Protein AF-A0A5K0VV45-F1 (afdb_monomer_lite)

Structure (mmCIF, N/CA/C/O backbone):
data_AF-A0A5K0VV45-F1
#
_entry.id   AF-A0A5K0VV45-F1
#
loop_
_atom_site.group_PDB
_atom_site.id
_atom_site.type_symbol
_atom_site.label_atom_id
_atom_site.label_alt_id
_atom_site.label_comp_id
_atom_site.label_asym_id
_atom_site.label_entity_id
_atom_site.label_seq_id
_atom_site.pdbx_PDB_ins_code
_atom_site.Cartn_x
_atom_site.Cartn_y
_atom_site.Cartn_z
_atom_site.occupancy
_atom_site.B_iso_or_equiv
_atom_site.auth_seq_id
_atom_site.auth_comp_id
_atom_site.auth_asym_id
_atom_site.auth_atom_id
_atom_site.pdbx_PDB_model_num
ATOM 1 N N . ARG A 1 1 ? 17.924 53.164 32.952 1.00 34.88 1 ARG A N 1
ATOM 2 C CA . ARG A 1 1 ? 19.087 52.406 32.425 1.00 34.88 1 ARG A CA 1
ATOM 3 C C . ARG A 1 1 ? 19.303 51.219 33.351 1.00 34.88 1 ARG A C 1
ATOM 5 O O . ARG A 1 1 ? 19.636 51.474 34.492 1.00 34.88 1 ARG A O 1
ATOM 12 N N . ALA A 1 2 ? 19.121 49.959 32.990 1.00 31.02 2 ALA A N 1
ATOM 13 C CA . ALA A 1 2 ? 18.372 49.291 31.929 1.00 31.02 2 ALA A CA 1
ATOM 14 C C . ALA A 1 2 ? 18.130 47.870 32.481 1.00 31.02 2 ALA A C 1
ATOM 16 O O . ALA A 1 2 ? 19.046 47.297 33.068 1.00 31.02 2 ALA A O 1
ATOM 17 N N . GLU A 1 3 ? 16.905 47.369 32.350 1.00 30.69 3 GLU A N 1
ATOM 18 C CA . GLU A 1 3 ? 16.513 45.990 32.649 1.00 30.69 3 GLU A CA 1
ATOM 19 C C . GLU A 1 3 ? 17.064 45.050 31.565 1.00 30.69 3 GLU A C 1
ATOM 21 O O . GLU A 1 3 ? 17.145 45.433 30.398 1.00 30.69 3 GLU A O 1
ATOM 26 N N . MET A 1 4 ? 17.409 43.814 31.931 1.00 34.53 4 MET A N 1
ATOM 27 C CA . MET A 1 4 ? 17.458 42.700 30.982 1.00 34.53 4 MET A CA 1
ATOM 28 C C . MET A 1 4 ? 16.584 41.574 31.520 1.00 34.53 4 MET A C 1
ATOM 30 O O . MET A 1 4 ? 16.920 40.913 32.502 1.00 34.53 4 MET A O 1
ATOM 34 N N . ALA A 1 5 ? 15.441 41.422 30.856 1.00 34.06 5 ALA A N 1
ATOM 35 C CA . ALA A 1 5 ? 14.525 40.306 30.964 1.00 34.06 5 ALA A CA 1
ATOM 36 C C . ALA A 1 5 ? 15.131 39.054 30.313 1.00 34.06 5 ALA A C 1
ATOM 38 O O . ALA A 1 5 ? 15.775 39.137 29.267 1.00 34.06 5 ALA A O 1
ATOM 39 N N . TYR A 1 6 ? 14.889 37.897 30.924 1.00 31.30 6 TYR A N 1
ATOM 40 C CA . TYR A 1 6 ? 15.043 36.596 30.283 1.00 31.30 6 TYR A CA 1
ATOM 41 C C . TYR A 1 6 ? 13.633 36.114 29.930 1.00 31.30 6 TYR A C 1
ATOM 43 O O . TYR A 1 6 ? 12.875 35.704 30.808 1.00 31.30 6 TYR A O 1
ATOM 51 N N . GLU A 1 7 ? 13.253 36.230 28.660 1.00 30.58 7 GLU A N 1
ATOM 52 C CA . GLU A 1 7 ? 12.028 35.632 28.130 1.00 30.58 7 GLU A CA 1
ATOM 53 C C . GLU A 1 7 ? 12.306 34.164 27.783 1.00 30.58 7 GLU A C 1
ATOM 55 O O . GLU A 1 7 ? 13.145 33.860 26.938 1.00 30.58 7 GLU A O 1
ATOM 60 N N . SER A 1 8 ? 11.597 33.248 28.446 1.00 32.22 8 SER A N 1
ATOM 61 C CA . SER A 1 8 ? 11.426 31.862 28.003 1.00 32.22 8 SER A CA 1
ATOM 62 C 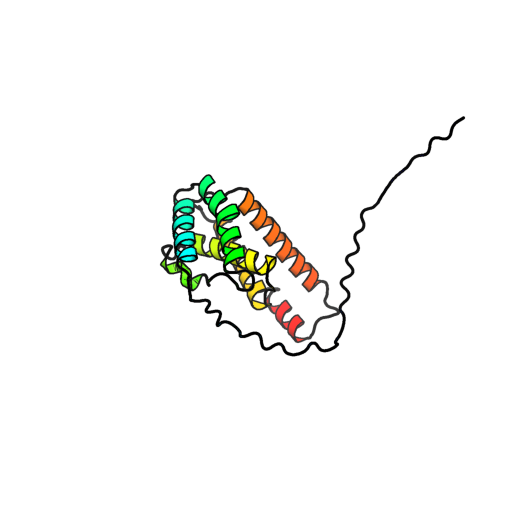C . SER A 1 8 ? 9.984 31.729 27.531 1.00 32.22 8 SER A C 1
ATOM 64 O O . SER A 1 8 ? 9.050 31.773 28.334 1.00 32.22 8 SER A O 1
ATOM 66 N N . SER A 1 9 ? 9.796 31.672 26.217 1.00 33.25 9 SER A N 1
ATOM 67 C CA . SER A 1 9 ? 8.495 31.647 25.562 1.00 33.25 9 SER A CA 1
ATOM 68 C C . SER A 1 9 ? 8.100 30.227 25.149 1.00 33.25 9 SER A C 1
ATOM 70 O O . SER A 1 9 ? 8.816 29.542 24.427 1.00 33.25 9 SER A O 1
ATOM 72 N N . GLY A 1 10 ? 6.893 29.839 25.574 1.00 30.03 10 GLY A N 1
ATOM 73 C CA . GLY A 1 10 ? 5.951 29.076 24.753 1.00 30.03 10 GLY A CA 1
ATOM 74 C C . GLY A 1 10 ? 6.105 27.558 24.730 1.00 30.03 10 GLY A C 1
ATOM 75 O O . GLY A 1 10 ? 6.617 26.995 23.767 1.00 30.03 10 GLY A O 1
ATOM 76 N N . GLY A 1 11 ? 5.543 26.885 25.737 1.00 29.38 11 GLY A N 1
ATOM 77 C CA . GLY A 1 11 ? 5.201 25.468 25.643 1.00 29.38 11 GLY A CA 1
ATOM 78 C C . GLY A 1 11 ? 4.060 25.246 24.646 1.00 29.38 11 GLY A C 1
ATOM 79 O O . GLY A 1 11 ? 2.972 25.793 24.809 1.00 29.38 11 GLY A O 1
ATOM 80 N N . TYR A 1 12 ? 4.298 24.427 23.624 1.00 32.00 12 TYR A N 1
ATOM 81 C CA . TYR A 1 12 ? 3.249 23.892 22.758 1.00 32.00 12 TYR A CA 1
ATOM 82 C C . TYR A 1 12 ? 2.674 22.621 23.392 1.00 32.00 12 TYR A C 1
ATOM 84 O O . TYR A 1 12 ? 3.063 21.511 23.044 1.00 32.00 12 TYR A O 1
ATOM 92 N N . GLY A 1 13 ? 1.756 22.788 24.342 1.00 32.66 13 GLY A N 1
ATOM 93 C CA . GLY A 1 13 ? 0.804 21.744 24.714 1.00 32.66 13 GLY A CA 1
ATOM 94 C C . GLY A 1 13 ? -0.468 21.953 23.902 1.00 32.66 13 GLY A C 1
ATOM 95 O O . GLY A 1 13 ? -1.231 22.869 24.196 1.00 32.66 13 GLY A O 1
ATOM 96 N N . ARG A 1 14 ? -0.681 21.166 22.843 1.00 38.28 14 ARG A N 1
ATOM 97 C CA . ARG A 1 14 ? -2.023 21.010 22.268 1.00 38.28 14 ARG A CA 1
ATOM 98 C C . ARG A 1 14 ? -2.678 19.827 22.966 1.00 38.28 14 ARG A C 1
ATOM 100 O O . ARG A 1 14 ? -2.476 18.689 22.553 1.00 38.28 14 ARG A O 1
ATOM 107 N N . ASP A 1 15 ? -3.435 20.126 24.014 1.00 31.20 15 ASP A N 1
ATOM 108 C CA . ASP A 1 15 ? -4.482 19.239 24.511 1.00 31.20 15 ASP A CA 1
ATOM 109 C C . ASP A 1 15 ? -5.546 19.114 23.414 1.00 31.20 15 ASP A C 1
ATOM 111 O O . ASP A 1 15 ? -6.280 20.060 23.127 1.00 31.20 15 ASP A O 1
ATOM 115 N N . TYR A 1 16 ? -5.590 17.961 22.750 1.00 35.81 16 TYR A N 1
ATOM 116 C CA . TYR A 1 16 ? -6.780 17.519 22.030 1.00 35.81 16 TYR A CA 1
ATOM 117 C C . TYR A 1 16 ? -7.556 16.612 22.986 1.00 35.81 16 TYR A C 1
ATOM 119 O O . TYR A 1 16 ? -7.374 15.396 22.997 1.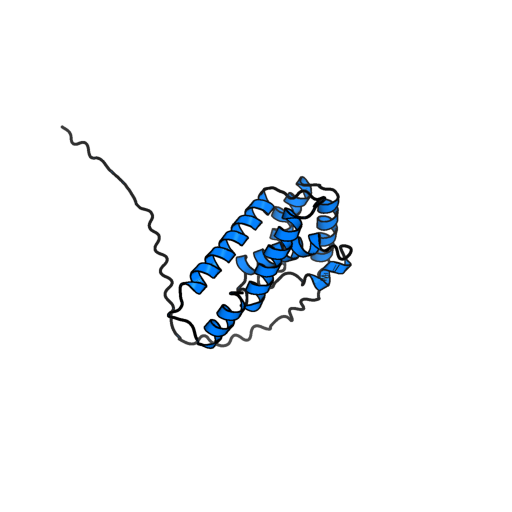00 35.81 16 TYR A O 1
ATOM 127 N N . ASP A 1 17 ? -8.375 17.232 23.834 1.00 34.03 17 ASP A N 1
ATOM 128 C CA . ASP A 1 17 ? -9.425 16.539 24.574 1.00 34.03 17 ASP A CA 1
ATOM 129 C C . ASP A 1 17 ? -10.529 16.135 23.582 1.00 34.03 17 ASP A C 1
ATOM 131 O O . ASP A 1 17 ? -11.322 16.965 23.132 1.00 34.03 17 ASP A O 1
ATOM 135 N N . ASP A 1 18 ? -10.568 14.849 23.225 1.00 40.66 18 ASP A N 1
ATOM 136 C CA . ASP A 1 18 ? -11.697 14.225 22.529 1.00 40.66 18 ASP A CA 1
ATOM 137 C C . ASP A 1 18 ? -12.900 14.148 23.483 1.00 40.66 18 ASP A C 1
ATOM 139 O O . ASP A 1 18 ? -13.017 13.250 24.325 1.00 40.66 18 ASP A O 1
ATOM 143 N N . VAL A 1 19 ? -13.806 15.115 23.344 1.00 38.97 19 VAL A N 1
ATOM 144 C CA . VAL A 1 19 ? -15.138 15.108 23.955 1.00 38.97 19 VAL A CA 1
ATOM 145 C C . VAL A 1 19 ? -16.019 14.125 23.180 1.00 38.97 19 VAL A C 1
ATOM 147 O O . VAL A 1 19 ? -16.370 14.363 22.027 1.00 38.97 19 VAL A O 1
ATOM 150 N N . TYR A 1 20 ? -16.396 13.021 23.825 1.00 36.41 20 TYR A N 1
ATOM 151 C CA . TYR A 1 20 ? -17.489 12.161 23.368 1.00 36.41 20 TYR A CA 1
ATOM 152 C C . TYR A 1 20 ? -18.814 12.878 23.660 1.00 36.41 20 TYR A C 1
ATOM 154 O O . TYR A 1 20 ? -19.231 12.941 24.816 1.00 36.41 20 TYR A O 1
ATOM 162 N N . ASP A 1 21 ? -19.438 13.448 22.629 1.00 38.81 21 ASP A N 1
ATOM 163 C CA . ASP A 1 21 ? -20.777 14.040 22.710 1.00 38.81 21 ASP A CA 1
ATOM 164 C C . ASP A 1 21 ? -21.849 12.989 22.381 1.00 38.81 21 ASP A C 1
ATOM 166 O O . ASP A 1 21 ? -21.802 12.317 21.346 1.00 38.81 21 ASP A O 1
ATOM 170 N N . ASP A 1 22 ? -22.788 12.833 23.311 1.00 39.41 22 ASP A N 1
ATOM 171 C CA . ASP A 1 22 ? -23.874 11.859 23.315 1.00 39.41 22 ASP A CA 1
ATOM 172 C C . ASP A 1 22 ? -25.157 12.518 22.778 1.00 39.41 22 ASP A C 1
ATOM 174 O O . ASP A 1 22 ? -25.767 13.362 23.427 1.00 39.41 22 ASP A O 1
ATOM 178 N N . GLY A 1 23 ? -25.554 12.113 21.569 1.00 43.81 23 GLY A N 1
ATOM 179 C CA . GLY A 1 23 ? -26.941 12.051 21.097 1.00 43.81 23 GLY A CA 1
ATOM 180 C C . GLY A 1 23 ? -27.777 13.335 20.992 1.00 43.81 23 GLY A C 1
ATOM 181 O O . GLY A 1 23 ? -28.562 13.629 21.888 1.00 43.81 23 GLY A O 1
ATOM 182 N N . VAL A 1 24 ? -27.839 13.936 19.791 1.00 35.34 24 VAL A N 1
ATOM 183 C CA . VAL A 1 24 ? -29.064 14.590 19.270 1.00 35.34 24 VAL A CA 1
ATOM 184 C C . VAL A 1 24 ? -29.179 14.368 17.749 1.00 35.34 24 VAL A C 1
ATOM 186 O O . VAL A 1 24 ? -28.223 14.555 17.005 1.00 35.34 24 VAL A O 1
ATOM 189 N N . GLY A 1 25 ? -30.352 13.908 17.296 1.00 43.81 25 GLY A N 1
ATOM 190 C CA . GLY A 1 25 ? -30.597 13.321 15.972 1.00 43.81 25 GLY A CA 1
ATOM 191 C C . GLY A 1 25 ? -30.335 14.208 14.747 1.00 43.81 25 GLY A C 1
ATOM 192 O O . GLY A 1 25 ? -30.692 15.384 14.710 1.00 43.81 25 GLY A O 1
ATOM 193 N N . ILE A 1 26 ? -29.787 13.577 13.702 1.00 42.47 26 ILE A N 1
ATOM 194 C CA . ILE A 1 26 ? -29.579 14.147 12.363 1.00 42.47 26 ILE A CA 1
ATOM 195 C C . ILE A 1 26 ? -30.558 13.471 11.381 1.00 42.47 26 ILE A C 1
ATOM 197 O O . ILE A 1 26 ? -30.748 12.254 11.469 1.00 42.47 26 ILE A O 1
ATOM 201 N N . PRO A 1 27 ? -31.209 14.216 10.461 1.00 38.44 27 PRO A N 1
ATOM 202 C CA . PRO A 1 27 ? -32.208 13.664 9.552 1.00 38.44 27 PRO A CA 1
ATOM 203 C C . PRO A 1 27 ? -31.582 12.636 8.611 1.00 38.44 27 PRO A C 1
ATOM 205 O O . PRO A 1 27 ? -30.495 12.849 8.077 1.00 38.44 27 PRO A O 1
ATOM 208 N N . SER A 1 28 ? -32.303 11.545 8.362 1.00 43.09 28 SER A N 1
ATOM 209 C CA . SER A 1 28 ? -31.953 10.518 7.386 1.00 43.09 28 SER A CA 1
ATOM 210 C C . SER A 1 28 ? -31.962 11.085 5.965 1.00 43.09 28 SER A C 1
ATOM 212 O O . SER 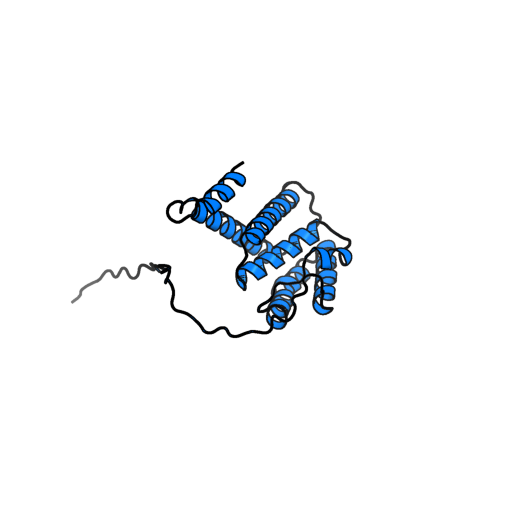A 1 28 ? -32.968 11.017 5.258 1.00 43.09 28 SER A O 1
ATOM 214 N N . SER A 1 29 ? -30.829 11.627 5.529 1.00 40.56 29 SER A N 1
ATOM 215 C CA . SER A 1 29 ? -30.501 11.734 4.114 1.00 40.56 29 SER A CA 1
ATOM 216 C C . SER A 1 29 ? -30.222 10.326 3.598 1.00 40.56 29 SER A C 1
ATOM 218 O O . SER A 1 29 ? -29.148 9.771 3.820 1.00 40.56 29 SER A O 1
ATOM 220 N N . GLN A 1 30 ? -31.226 9.744 2.939 1.00 42.50 30 GLN A N 1
ATOM 221 C CA . GLN A 1 30 ? -31.065 8.631 2.009 1.00 42.50 30 GLN A CA 1
ATOM 222 C C . GLN A 1 30 ? -30.080 9.074 0.919 1.00 42.50 30 GLN A C 1
ATOM 224 O O . GLN A 1 30 ? -30.468 9.657 -0.088 1.00 42.50 30 GLN A O 1
ATOM 229 N N . GLN A 1 31 ? -28.788 8.884 1.167 1.00 42.50 31 GLN A N 1
ATOM 230 C CA . GLN A 1 31 ? -27.785 8.901 0.117 1.00 42.50 31 GLN A CA 1
ATOM 231 C C . GLN A 1 31 ? -27.879 7.545 -0.567 1.00 42.50 31 GLN A C 1
ATOM 233 O O . GLN A 1 31 ? -27.674 6.514 0.074 1.00 42.50 31 GLN A O 1
ATOM 238 N N . ASP A 1 32 ? -28.257 7.561 -1.845 1.00 36.03 32 ASP A N 1
ATOM 239 C CA . ASP A 1 32 ? -28.141 6.415 -2.736 1.00 36.03 32 ASP A CA 1
ATOM 240 C C . ASP A 1 32 ? -26.745 5.818 -2.558 1.00 36.03 32 ASP A C 1
ATOM 242 O O . ASP A 1 32 ? -25.742 6.405 -2.968 1.00 36.03 32 ASP A O 1
ATOM 246 N N . ALA A 1 33 ? -26.681 4.657 -1.906 1.00 46.62 33 ALA A N 1
ATOM 247 C CA . ALA A 1 33 ? -25.486 3.846 -1.847 1.00 46.62 33 ALA A CA 1
ATOM 248 C C . ALA A 1 33 ? -25.247 3.351 -3.273 1.00 46.62 33 ALA A C 1
ATOM 250 O O . ALA A 1 33 ? -25.728 2.286 -3.663 1.00 46.62 33 ALA A O 1
ATOM 251 N N . SER A 1 34 ? -24.561 4.164 -4.081 1.00 55.12 34 SER A N 1
ATOM 252 C CA . SER A 1 34 ? -23.962 3.726 -5.332 1.00 55.12 34 SER A CA 1
ATOM 253 C C . SER A 1 34 ? -23.263 2.414 -5.021 1.00 55.12 34 SER A C 1
ATOM 255 O O . SER A 1 34 ? -22.345 2.407 -4.202 1.00 55.12 34 SER A O 1
ATOM 257 N N . SER A 1 35 ? -23.798 1.325 -5.575 1.00 64.19 35 SER A N 1
ATOM 258 C CA . SER A 1 35 ? -23.447 -0.061 -5.275 1.00 64.19 35 SER A CA 1
ATOM 259 C C . SER A 1 35 ? -21.938 -0.256 -5.397 1.00 64.19 35 SER A C 1
ATOM 261 O O . SER A 1 35 ? -21.441 -0.582 -6.473 1.00 64.19 35 SER A O 1
ATOM 263 N N . TYR A 1 36 ? -21.206 -0.008 -4.310 1.00 76.94 36 TYR A N 1
ATOM 264 C CA . TYR A 1 36 ? -19.788 -0.295 -4.221 1.00 76.94 36 TYR A CA 1
ATOM 265 C C . TYR A 1 36 ? -19.657 -1.802 -4.383 1.00 76.94 36 TYR A C 1
ATOM 267 O O . TYR A 1 36 ? -20.067 -2.566 -3.512 1.00 76.94 36 TYR A O 1
ATOM 275 N N . ASP A 1 37 ? -19.155 -2.210 -5.541 1.00 88.88 37 ASP A N 1
ATOM 276 C CA . ASP A 1 37 ? -18.826 -3.591 -5.834 1.00 88.88 37 ASP A CA 1
ATOM 277 C C . ASP A 1 37 ? -17.312 -3.754 -5.649 1.00 88.88 37 ASP A C 1
ATOM 279 O O . ASP A 1 37 ? -16.546 -3.288 -6.498 1.00 88.88 37 ASP A O 1
ATOM 283 N N . PRO A 1 38 ? -16.857 -4.406 -4.562 1.00 87.56 38 PRO A N 1
ATOM 284 C CA . PRO A 1 38 ? -15.437 -4.636 -4.318 1.00 87.56 38 PRO A CA 1
ATOM 285 C C . PRO A 1 38 ? -14.750 -5.433 -5.436 1.00 87.56 38 PRO A C 1
ATOM 287 O O . PRO A 1 38 ? -13.526 -5.375 -5.557 1.00 87.56 38 PRO A O 1
ATOM 290 N N . SER A 1 39 ? -15.519 -6.190 -6.231 1.00 93.25 39 SER A N 1
ATOM 291 C CA . SER A 1 39 ? -15.009 -7.011 -7.332 1.00 93.25 39 SER A CA 1
ATOM 292 C C . SER A 1 39 ? -14.844 -6.238 -8.643 1.00 93.25 39 SER A C 1
ATOM 294 O O . SER A 1 39 ? -14.152 -6.696 -9.556 1.00 93.25 39 SER A O 1
ATOM 296 N N . TYR A 1 40 ? -15.434 -5.044 -8.741 1.00 94.44 40 TYR A N 1
ATOM 297 C CA . TYR A 1 40 ? -15.324 -4.215 -9.929 1.00 94.44 40 TYR A CA 1
ATOM 298 C C . TYR A 1 40 ? -13.973 -3.491 -9.974 1.00 94.44 40 TYR A C 1
ATOM 300 O O . TYR A 1 40 ? -13.640 -2.688 -9.102 1.00 94.44 40 TYR A O 1
ATOM 308 N N . VAL A 1 41 ? -13.201 -3.730 -11.039 1.00 96.25 41 VAL A N 1
ATOM 309 C CA . VAL A 1 41 ? -11.886 -3.108 -11.257 1.00 96.25 41 VAL A CA 1
ATOM 310 C C . VAL A 1 41 ? -11.958 -2.151 -12.449 1.00 96.25 41 VAL A C 1
ATOM 312 O O . VAL A 1 41 ? -11.983 -2.618 -13.592 1.00 96.25 41 VAL A O 1
ATOM 315 N N . PRO A 1 42 ? -11.942 -0.821 -12.228 1.00 96.31 42 PRO A N 1
ATOM 316 C CA . PRO A 1 42 ? -11.884 0.148 -13.319 1.00 96.31 42 PRO A CA 1
ATOM 317 C C . PRO A 1 42 ? -10.618 -0.011 -14.173 1.00 96.31 42 PRO A C 1
ATOM 319 O O . PRO A 1 42 ? -9.542 -0.289 -13.641 1.00 96.31 42 PRO A O 1
ATOM 322 N N . ASP A 1 43 ? -10.700 0.274 -15.476 1.00 97.31 43 ASP A N 1
ATOM 323 C CA . ASP A 1 43 ? -9.558 0.146 -16.403 1.00 97.31 43 ASP A CA 1
ATOM 324 C C . ASP A 1 43 ? -8.329 0.961 -15.973 1.00 97.31 43 ASP A C 1
ATOM 326 O O . ASP A 1 43 ? -7.187 0.522 -16.133 1.00 97.31 43 ASP A O 1
ATOM 330 N N . ALA A 1 44 ? -8.554 2.133 -15.370 1.00 97.44 44 ALA A N 1
ATOM 331 C CA . ALA A 1 44 ? -7.488 2.958 -14.809 1.00 97.44 44 ALA A CA 1
ATOM 332 C C . ALA A 1 44 ? -6.751 2.249 -13.658 1.00 97.44 44 ALA A C 1
ATOM 334 O O . ALA A 1 44 ? -5.525 2.315 -13.590 1.00 97.44 44 ALA A O 1
ATOM 335 N N . VAL A 1 45 ? -7.481 1.531 -12.795 1.00 97.88 45 VAL A N 1
ATOM 336 C CA . VAL A 1 45 ? -6.896 0.729 -11.709 1.00 97.88 45 VAL A CA 1
ATOM 337 C C . VAL A 1 45 ? -6.178 -0.485 -12.275 1.00 97.88 45 VAL A C 1
ATOM 339 O O . VAL A 1 45 ? -5.043 -0.731 -11.886 1.00 97.88 45 VAL A O 1
ATOM 342 N N . ARG A 1 46 ? -6.779 -1.201 -13.237 1.00 98.06 46 ARG A N 1
ATOM 343 C CA . ARG A 1 46 ? -6.124 -2.338 -13.907 1.00 98.06 46 ARG A CA 1
ATOM 344 C C . ARG A 1 46 ? -4.784 -1.926 -14.519 1.00 98.06 46 ARG A C 1
ATOM 346 O O . ARG A 1 46 ? -3.773 -2.590 -14.318 1.00 98.06 46 ARG A O 1
ATOM 353 N N . THR A 1 47 ? -4.772 -0.810 -15.240 1.00 98.38 47 THR A N 1
ATOM 354 C CA . THR A 1 47 ? -3.556 -0.263 -15.854 1.00 98.38 47 THR A CA 1
ATOM 355 C C . THR A 1 47 ? -2.525 0.097 -14.788 1.00 98.38 47 THR A C 1
ATOM 357 O O . THR A 1 47 ? -1.360 -0.274 -14.909 1.00 98.38 47 THR A O 1
ATOM 360 N N . PHE A 1 48 ? -2.955 0.766 -13.714 1.00 98.62 48 PHE A N 1
ATOM 361 C CA . PHE A 1 48 ? -2.092 1.106 -12.589 1.00 98.62 48 PHE A CA 1
ATOM 362 C C . PHE A 1 48 ? -1.449 -0.137 -11.952 1.00 98.62 48 PHE A C 1
ATOM 364 O O . PHE A 1 48 ? -0.228 -0.173 -11.828 1.00 98.62 48 PHE A O 1
ATOM 371 N N . VAL A 1 49 ? -2.222 -1.174 -11.605 1.00 98.44 49 VAL A N 1
ATOM 372 C CA . VAL A 1 49 ? -1.674 -2.362 -10.922 1.00 98.44 49 VAL A CA 1
ATOM 373 C C . VAL A 1 49 ? -0.707 -3.146 -11.808 1.00 98.44 49 VAL A C 1
ATOM 375 O O . VAL A 1 49 ? 0.357 -3.534 -11.337 1.00 98.44 49 VAL A O 1
ATOM 378 N N . VAL A 1 50 ? -1.011 -3.307 -13.102 1.00 98.50 50 VAL A N 1
ATOM 379 C CA . VAL A 1 50 ? -0.136 -4.022 -14.048 1.00 98.50 50 VAL A CA 1
ATOM 380 C C . VAL A 1 50 ? 1.192 -3.284 -14.240 1.00 98.50 50 VAL A C 1
ATOM 382 O O . VAL A 1 50 ? 2.256 -3.906 -14.240 1.00 98.50 50 VAL A O 1
ATOM 385 N N . ILE A 1 51 ? 1.157 -1.955 -14.386 1.00 98.56 51 ILE A N 1
ATOM 386 C CA . ILE A 1 51 ? 2.377 -1.157 -14.569 1.00 98.56 51 ILE A CA 1
ATOM 387 C C . ILE A 1 51 ? 3.203 -1.132 -13.276 1.00 98.56 51 ILE A C 1
ATOM 389 O O . ILE A 1 51 ? 4.420 -1.321 -13.338 1.00 98.56 51 ILE A O 1
ATOM 393 N N . LEU A 1 52 ? 2.560 -0.966 -12.115 1.00 98.56 52 LEU A N 1
ATOM 394 C CA . LEU A 1 52 ? 3.248 -0.970 -10.824 1.00 98.56 52 LEU A CA 1
ATOM 395 C C . LEU A 1 52 ? 3.931 -2.318 -10.578 1.00 98.56 52 LEU A C 1
ATOM 397 O O . LEU A 1 52 ? 5.109 -2.353 -10.227 1.00 98.56 52 LEU A O 1
ATOM 401 N N . TYR A 1 53 ? 3.221 -3.422 -10.833 1.00 98.06 53 TYR A N 1
ATOM 402 C CA . TYR A 1 53 ? 3.758 -4.777 -10.713 1.00 98.06 53 TYR A CA 1
ATOM 403 C C . TYR A 1 53 ? 5.003 -4.975 -11.581 1.00 98.06 53 TYR A C 1
ATOM 405 O O . TYR A 1 53 ? 6.042 -5.436 -11.098 1.00 98.06 53 TYR A O 1
ATOM 413 N N . ARG A 1 54 ? 4.936 -4.546 -12.847 1.00 97.69 54 ARG A N 1
ATOM 414 C CA . ARG A 1 54 ? 6.075 -4.602 -13.767 1.00 97.69 54 ARG A CA 1
ATOM 415 C C . ARG A 1 54 ? 7.281 -3.832 -13.226 1.00 97.69 54 ARG A C 1
ATOM 417 O O . ARG A 1 54 ? 8.380 -4.379 -13.196 1.00 97.69 54 ARG A O 1
ATOM 424 N N . HIS A 1 55 ? 7.090 -2.600 -12.756 1.00 97.94 55 HIS A N 1
ATOM 425 C CA . HIS A 1 55 ? 8.193 -1.786 -12.240 1.00 97.94 55 HIS A CA 1
ATOM 426 C C . HIS A 1 55 ? 8.798 -2.327 -10.944 1.00 97.94 55 HIS A C 1
ATOM 428 O O . HIS A 1 55 ? 10.019 -2.273 -10.791 1.00 97.94 55 HIS A O 1
ATOM 434 N N . ILE A 1 56 ? 7.987 -2.909 -10.057 1.00 96.00 56 ILE A N 1
ATOM 435 C CA . ILE A 1 56 ? 8.474 -3.606 -8.857 1.00 96.00 56 ILE A CA 1
ATOM 436 C C . ILE A 1 56 ? 9.380 -4.778 -9.250 1.00 96.00 56 ILE A C 1
ATOM 438 O O . ILE A 1 56 ? 10.488 -4.898 -8.724 1.00 96.00 56 ILE A O 1
ATOM 442 N N . ARG A 1 57 ? 8.970 -5.593 -10.230 1.00 94.94 57 ARG A N 1
ATOM 443 C CA . ARG A 1 57 ? 9.775 -6.721 -10.731 1.00 94.94 57 ARG A CA 1
ATOM 444 C C . ARG A 1 57 ? 11.053 -6.298 -11.446 1.00 94.94 57 ARG A C 1
ATOM 446 O O . ARG A 1 57 ? 12.074 -6.971 -11.329 1.00 94.94 57 ARG A O 1
ATOM 453 N N . GLU A 1 58 ? 11.000 -5.191 -12.177 1.00 95.56 58 GLU A N 1
ATOM 454 C CA . GLU A 1 58 ? 12.153 -4.586 -12.853 1.00 95.56 58 GLU A CA 1
ATOM 455 C C . GLU A 1 58 ? 13.064 -3.802 -11.887 1.00 95.56 58 GLU A C 1
ATOM 457 O O . GLU A 1 58 ? 14.125 -3.336 -12.299 1.00 95.56 58 GLU A O 1
ATOM 462 N N . LYS A 1 59 ? 12.674 -3.653 -10.609 1.00 95.44 59 LYS A N 1
ATOM 463 C CA . LYS A 1 59 ? 13.355 -2.824 -9.596 1.00 95.44 59 LYS A CA 1
ATOM 464 C C . LYS A 1 59 ? 13.531 -1.368 -10.034 1.00 95.44 59 LYS A C 1
ATOM 466 O O . LYS A 1 59 ? 14.516 -0.712 -9.692 1.00 95.44 59 LYS A O 1
ATOM 471 N N . ASN A 1 60 ? 12.571 -0.844 -10.791 1.00 96.75 60 ASN A N 1
ATOM 472 C CA . ASN A 1 60 ? 12.599 0.536 -11.251 1.00 96.75 60 ASN A CA 1
ATOM 473 C C . ASN A 1 60 ? 12.091 1.479 -10.149 1.00 96.75 60 ASN A C 1
ATOM 475 O O . ASN A 1 60 ? 10.965 1.967 -10.196 1.00 96.75 60 ASN A O 1
ATOM 479 N N . VAL A 1 61 ? 12.935 1.723 -9.142 1.00 97.06 61 VAL A N 1
ATOM 480 C CA . VAL A 1 61 ? 12.598 2.518 -7.945 1.00 97.06 61 VAL A CA 1
ATOM 481 C C . VAL A 1 61 ? 12.051 3.904 -8.295 1.00 97.06 61 VAL A C 1
ATOM 483 O O . VAL A 1 61 ? 11.139 4.387 -7.629 1.00 97.06 61 VAL A O 1
ATOM 486 N N . TYR A 1 62 ? 12.575 4.530 -9.352 1.00 97.69 62 TYR A N 1
ATOM 487 C CA . TYR A 1 62 ? 12.115 5.843 -9.798 1.00 97.69 62 TYR A CA 1
ATOM 488 C C . TYR A 1 62 ? 10.648 5.809 -10.243 1.00 97.69 62 TYR A C 1
ATOM 490 O O . TYR A 1 62 ? 9.840 6.588 -9.738 1.00 97.69 62 TYR A O 1
ATOM 498 N N . GLU A 1 63 ? 10.285 4.879 -11.128 1.00 98.25 63 GLU A N 1
ATOM 499 C CA . GLU A 1 63 ? 8.901 4.757 -11.599 1.00 98.25 63 GLU A CA 1
ATOM 500 C C . GLU A 1 63 ? 7.961 4.296 -10.484 1.00 98.25 63 GLU A C 1
ATOM 502 O O . GLU A 1 63 ? 6.863 4.830 -10.355 1.00 98.25 63 GLU A O 1
ATOM 507 N N . ILE A 1 64 ? 8.403 3.379 -9.613 1.00 98.31 64 ILE A N 1
ATOM 508 C CA . ILE A 1 64 ? 7.609 2.965 -8.445 1.00 98.31 64 ILE A CA 1
ATOM 509 C C . ILE A 1 64 ? 7.265 4.190 -7.588 1.00 98.31 64 ILE A C 1
ATOM 511 O O . ILE A 1 64 ? 6.111 4.362 -7.202 1.00 98.31 64 ILE A O 1
ATOM 515 N N . HIS A 1 65 ? 8.237 5.073 -7.339 1.00 98.19 65 HIS A N 1
ATOM 516 C CA . HIS A 1 65 ? 8.013 6.304 -6.586 1.00 98.19 65 HIS A CA 1
ATOM 517 C C . HIS A 1 65 ? 7.010 7.234 -7.283 1.00 98.19 65 HIS A C 1
ATOM 519 O O . HIS A 1 65 ? 6.080 7.707 -6.639 1.00 98.19 65 HIS A O 1
ATOM 525 N N . GLN A 1 66 ? 7.135 7.453 -8.598 1.00 98.38 66 GLN A N 1
ATOM 526 C CA . GLN A 1 66 ? 6.189 8.290 -9.354 1.00 98.38 66 GLN A CA 1
ATOM 527 C C . GLN A 1 66 ? 4.766 7.719 -9.355 1.00 98.38 66 GLN A C 1
ATOM 529 O O . GLN A 1 66 ? 3.776 8.454 -9.262 1.00 98.38 66 GLN A O 1
ATOM 534 N N . MET A 1 67 ? 4.638 6.398 -9.454 1.00 98.44 67 MET A N 1
ATOM 535 C CA . MET A 1 67 ? 3.343 5.736 -9.389 1.00 98.44 67 MET A CA 1
ATOM 536 C C . MET A 1 67 ? 2.716 5.863 -8.005 1.00 98.44 67 MET A C 1
ATOM 538 O O . MET A 1 67 ? 1.533 6.180 -7.911 1.00 98.44 67 MET A O 1
ATOM 542 N N . TYR A 1 68 ? 3.506 5.662 -6.958 1.00 98.19 68 TYR A N 1
ATOM 543 C CA . TYR A 1 68 ? 3.060 5.702 -5.574 1.00 98.19 68 TYR A CA 1
ATOM 544 C C . TYR A 1 68 ? 2.707 7.125 -5.089 1.00 98.19 68 TYR A C 1
ATOM 546 O O . TYR A 1 68 ? 1.595 7.356 -4.624 1.00 98.19 68 TYR A O 1
ATOM 554 N N . GLU A 1 69 ? 3.587 8.109 -5.276 1.00 96.94 69 GLU A N 1
ATOM 555 C CA . GLU A 1 69 ? 3.351 9.493 -4.824 1.00 96.94 69 GLU A CA 1
ATOM 556 C C . GLU A 1 69 ? 2.417 10.269 -5.758 1.00 96.94 69 GLU A C 1
ATOM 558 O O . GLU A 1 69 ? 1.667 11.149 -5.343 1.00 96.94 69 GLU A O 1
ATOM 563 N N . GLY A 1 70 ? 2.468 9.968 -7.056 1.00 97.25 70 GLY A N 1
ATOM 564 C CA . GLY A 1 70 ? 1.740 10.721 -8.069 1.00 97.25 70 GLY A CA 1
ATOM 565 C C . GLY A 1 70 ? 0.450 10.038 -8.497 1.00 97.25 70 GLY A C 1
ATOM 566 O O . GLY A 1 70 ? -0.643 10.588 -8.357 1.00 97.25 70 GLY A O 1
ATOM 567 N N . SER A 1 71 ? 0.576 8.857 -9.103 1.00 97.94 71 SER A N 1
ATOM 568 C CA . SER A 1 71 ? -0.554 8.210 -9.786 1.00 97.94 71 SER A CA 1
ATOM 569 C C . SER A 1 71 ? -1.594 7.672 -8.809 1.00 97.94 71 SER A C 1
ATOM 571 O O . SER A 1 71 ? -2.788 7.882 -9.024 1.00 97.94 71 SER A O 1
ATOM 573 N N . PHE A 1 72 ? -1.153 7.027 -7.729 1.00 98.06 72 PHE A N 1
ATOM 574 C CA . PHE A 1 72 ? -2.035 6.505 -6.692 1.00 98.06 72 PHE A CA 1
ATOM 575 C C . PHE A 1 72 ? -2.840 7.631 -6.040 1.00 98.06 72 PHE A C 1
ATOM 577 O O . PHE A 1 72 ? -4.064 7.563 -6.043 1.00 98.06 72 PHE A O 1
ATOM 584 N N . GLN A 1 73 ? -2.191 8.718 -5.607 1.00 96.81 73 GLN A N 1
ATOM 585 C CA . GLN A 1 73 ? -2.877 9.857 -4.981 1.00 96.81 73 GLN A CA 1
ATOM 586 C C . GLN A 1 73 ? -3.937 10.475 -5.905 1.00 96.81 73 GLN A C 1
ATOM 588 O O . GLN A 1 73 ? -5.094 10.639 -5.514 1.00 96.81 73 GLN A O 1
ATOM 593 N N . LYS A 1 74 ? -3.591 10.711 -7.179 1.00 97.62 74 LYS A N 1
ATOM 594 C CA . LYS A 1 74 ? -4.534 11.240 -8.183 1.00 97.62 74 LYS A CA 1
ATOM 595 C C . LYS A 1 74 ? -5.729 10.314 -8.420 1.00 97.62 74 LYS A C 1
ATOM 597 O O . LYS A 1 74 ? -6.853 10.792 -8.585 1.00 97.62 74 LYS A O 1
ATOM 602 N N . LEU A 1 75 ? -5.509 8.999 -8.478 1.00 97.69 75 LEU A N 1
ATOM 603 C CA . LEU A 1 75 ? -6.590 8.022 -8.641 1.00 97.69 75 LEU A CA 1
ATOM 604 C C . LEU A 1 75 ? -7.475 7.961 -7.392 1.00 97.69 75 LEU A C 1
ATOM 606 O O . LEU A 1 75 ? -8.700 8.003 -7.527 1.00 97.69 75 LEU A O 1
ATOM 610 N N . SER A 1 76 ? -6.870 7.954 -6.203 1.00 97.00 76 SER A N 1
ATOM 611 C CA . SER A 1 76 ? -7.571 7.989 -4.919 1.00 97.00 76 SER A CA 1
ATOM 612 C C . SER A 1 76 ? -8.483 9.208 -4.810 1.00 97.00 76 SER A C 1
ATOM 614 O O . SER A 1 76 ? -9.652 9.082 -4.459 1.00 97.00 76 SER A O 1
ATOM 616 N N . GLU A 1 77 ? -7.991 10.395 -5.167 1.00 95.50 77 GLU A N 1
ATOM 617 C CA . GLU A 1 77 ? -8.778 11.632 -5.131 1.00 95.50 77 GLU A CA 1
ATOM 618 C C . GLU A 1 77 ? -9.915 11.664 -6.147 1.00 95.50 77 GLU A C 1
ATOM 620 O O . GLU A 1 77 ? -11.007 12.135 -5.826 1.00 95.50 77 GLU A O 1
ATOM 625 N N . ARG A 1 78 ? -9.667 11.177 -7.366 1.00 96.19 78 ARG A N 1
ATOM 626 C CA . ARG A 1 78 ? -10.630 11.275 -8.464 1.00 96.19 78 ARG A CA 1
ATOM 627 C C . ARG A 1 78 ? -11.727 10.214 -8.401 1.00 96.19 78 ARG A C 1
ATOM 629 O O . ARG A 1 78 ? -12.834 10.486 -8.851 1.00 96.19 78 ARG A O 1
ATOM 636 N N . MET A 1 79 ? -11.413 9.007 -7.928 1.00 95.06 79 MET A N 1
ATOM 637 C CA . MET A 1 79 ? -12.296 7.837 -8.056 1.00 95.06 79 MET A CA 1
ATOM 638 C C . MET A 1 79 ? -12.692 7.205 -6.721 1.00 95.06 79 MET A C 1
ATOM 640 O O . MET A 1 79 ? -13.747 6.585 -6.651 1.00 95.06 79 MET A O 1
ATOM 644 N N . PHE A 1 80 ? -11.880 7.373 -5.675 1.00 95.62 80 PHE A N 1
ATOM 645 C CA . PHE A 1 80 ? -12.020 6.647 -4.407 1.00 95.62 80 PHE A CA 1
ATOM 646 C C . PHE A 1 80 ? -12.067 7.604 -3.213 1.00 95.62 80 PHE A C 1
ATOM 648 O O . PHE A 1 80 ? -11.511 7.339 -2.151 1.00 95.62 80 PHE A O 1
ATOM 655 N N . ARG A 1 81 ? -12.704 8.772 -3.381 1.00 94.69 81 ARG A N 1
ATOM 656 C CA . ARG A 1 81 ? -12.743 9.799 -2.330 1.00 94.69 81 ARG A CA 1
ATOM 657 C C . ARG A 1 81 ? -13.476 9.330 -1.078 1.00 94.69 81 ARG A C 1
ATOM 659 O O . ARG A 1 81 ? -13.022 9.642 0.018 1.00 94.69 81 ARG A O 1
ATOM 666 N N . GLU A 1 82 ? -14.577 8.618 -1.285 1.00 94.12 82 GLU A N 1
ATOM 667 C CA . GLU A 1 82 ? -15.525 8.164 -0.257 1.00 94.12 82 GLU A CA 1
ATOM 668 C C . GLU A 1 82 ? -15.708 6.638 -0.284 1.00 94.12 82 GLU A C 1
ATOM 670 O O . GLU A 1 82 ? -16.509 6.080 0.458 1.00 94.12 82 GLU A O 1
ATOM 675 N N . THR A 1 83 ? -14.957 5.948 -1.142 1.00 94.69 83 THR A N 1
ATOM 676 C CA . THR A 1 83 ? -15.013 4.498 -1.319 1.00 94.69 83 THR A CA 1
ATOM 677 C C . THR A 1 83 ? -13.611 3.900 -1.223 1.00 94.69 83 THR A C 1
ATOM 679 O O . THR A 1 83 ? -12.618 4.590 -1.487 1.00 94.69 83 THR A O 1
ATOM 682 N N . PRO A 1 84 ? -13.484 2.626 -0.820 1.00 95.81 84 PRO A N 1
ATOM 683 C CA . PRO A 1 84 ? -12.207 1.940 -0.893 1.00 95.81 84 PRO A CA 1
ATOM 684 C C . PRO A 1 84 ? -11.807 1.682 -2.349 1.00 95.81 84 PRO A C 1
ATOM 686 O O . PRO A 1 84 ? -12.638 1.682 -3.260 1.00 95.81 84 PRO A O 1
ATOM 689 N N . TRP A 1 85 ? -10.522 1.407 -2.553 1.00 97.44 85 TRP A N 1
ATOM 690 C CA . TRP A 1 85 ? -10.044 0.815 -3.801 1.00 97.44 85 TRP A CA 1
ATOM 691 C C . TRP A 1 85 ? -10.626 -0.602 -3.994 1.00 97.44 85 TRP A C 1
ATOM 693 O O . TRP A 1 85 ? -11.138 -1.185 -3.036 1.00 97.44 85 TRP A O 1
ATOM 703 N N . PRO A 1 86 ? -10.553 -1.187 -5.204 1.00 97.56 86 PRO A N 1
ATOM 704 C CA . PRO A 1 86 ? -10.984 -2.567 -5.428 1.00 97.56 86 PRO A CA 1
ATOM 705 C C . PRO A 1 86 ? -10.306 -3.571 -4.487 1.00 97.56 86 PRO A C 1
ATOM 707 O O . PRO A 1 86 ? -9.199 -3.341 -4.001 1.00 97.56 86 PRO A O 1
ATOM 710 N N . ALA A 1 87 ? -10.972 -4.694 -4.226 1.00 97.06 87 ALA A N 1
ATOM 711 C CA . ALA A 1 87 ? -10.431 -5.735 -3.360 1.00 97.06 87 ALA A CA 1
ATOM 712 C C . ALA A 1 87 ? -9.211 -6.423 -4.004 1.00 97.06 87 ALA A C 1
ATOM 714 O O . ALA A 1 87 ? -9.114 -6.521 -5.233 1.00 97.06 87 ALA A O 1
ATOM 715 N N . VAL A 1 88 ? -8.281 -6.927 -3.183 1.00 97.88 88 VAL A N 1
ATOM 716 C CA . VAL A 1 88 ? -7.047 -7.557 -3.687 1.00 97.88 88 VAL A CA 1
ATOM 717 C C . VAL A 1 88 ? -7.350 -8.787 -4.546 1.00 97.88 88 VAL A C 1
ATOM 719 O O . VAL A 1 88 ? -6.701 -9.016 -5.564 1.00 97.88 88 VAL A O 1
ATOM 722 N N . GLU A 1 89 ? -8.398 -9.532 -4.197 1.00 97.75 89 GLU A N 1
ATOM 723 C CA . GLU A 1 89 ? -8.844 -10.736 -4.895 1.00 97.75 89 GLU A CA 1
ATOM 724 C C . GLU A 1 89 ? -9.263 -10.423 -6.335 1.00 97.75 89 GLU A C 1
ATOM 726 O O . GLU A 1 89 ? -9.087 -11.246 -7.232 1.00 97.75 89 GLU A O 1
ATOM 731 N N . ALA A 1 90 ? -9.784 -9.215 -6.568 1.00 97.81 90 ALA A N 1
ATOM 732 C CA . ALA A 1 90 ? -10.211 -8.769 -7.885 1.00 97.81 90 ALA A CA 1
ATOM 733 C C . ALA A 1 90 ? -9.029 -8.364 -8.778 1.00 97.81 90 ALA A C 1
ATOM 735 O O . ALA A 1 90 ? -9.115 -8.492 -10.001 1.00 97.81 90 ALA A O 1
ATOM 736 N N . ILE A 1 91 ? -7.925 -7.882 -8.191 1.00 98.00 91 ILE A N 1
ATOM 737 C CA . ILE A 1 91 ? -6.742 -7.446 -8.949 1.00 98.00 91 ILE A CA 1
ATOM 738 C C . ILE A 1 91 ? -5.673 -8.530 -9.099 1.00 98.00 91 ILE A C 1
ATOM 740 O O . ILE A 1 91 ? -4.888 -8.461 -10.045 1.00 98.00 91 ILE A O 1
ATOM 744 N N . ALA A 1 92 ? -5.658 -9.540 -8.223 1.00 98.19 92 ALA A N 1
ATOM 745 C CA . ALA A 1 92 ? -4.636 -10.587 -8.187 1.00 98.19 92 ALA A CA 1
ATOM 746 C C . ALA A 1 92 ? -4.434 -11.315 -9.535 1.00 98.19 92 ALA A C 1
ATOM 748 O O . ALA A 1 92 ? -3.277 -11.511 -9.930 1.00 98.19 92 ALA A O 1
ATOM 749 N N . PRO A 1 93 ? -5.490 -11.627 -10.321 1.00 98.00 93 PRO A N 1
ATOM 750 C CA . PRO A 1 93 ? -5.320 -12.254 -11.632 1.00 98.00 93 PRO A CA 1
ATOM 751 C C . PRO A 1 93 ? -4.556 -11.402 -12.657 1.00 98.00 93 PRO A C 1
ATOM 753 O O . PRO A 1 93 ? -4.042 -11.948 -13.628 1.00 98.00 93 PRO A O 1
ATOM 756 N N . PHE A 1 94 ? -4.471 -10.078 -12.473 1.00 97.81 94 PHE A N 1
ATOM 757 C CA . PHE A 1 94 ? -3.744 -9.183 -13.386 1.00 97.81 94 PHE A CA 1
ATOM 758 C C . PHE A 1 94 ? -2.240 -9.100 -13.093 1.00 97.81 94 PHE A C 1
ATOM 760 O O . PHE A 1 94 ? -1.502 -8.492 -13.865 1.00 97.81 94 PHE A O 1
ATOM 767 N N . VAL A 1 95 ? -1.792 -9.681 -11.981 1.00 97.25 95 VAL A N 1
ATOM 768 C CA . VAL A 1 95 ? -0.421 -9.569 -11.456 1.00 97.25 95 VAL A CA 1
ATOM 769 C C . VAL A 1 95 ? 0.146 -10.944 -11.106 1.00 97.25 95 VAL A C 1
ATOM 771 O O . VAL A 1 95 ? 0.822 -11.121 -10.098 1.00 97.25 95 VAL A O 1
ATOM 774 N N . ASP A 1 96 ? -0.184 -11.943 -11.928 1.00 97.06 96 ASP A N 1
ATOM 775 C CA . ASP A 1 96 ? 0.246 -13.342 -11.798 1.00 97.06 96 ASP A CA 1
ATOM 776 C C . ASP A 1 96 ? -0.091 -13.997 -10.442 1.00 97.06 96 ASP A C 1
ATOM 778 O O . ASP A 1 96 ? 0.497 -15.013 -10.078 1.00 97.06 96 ASP A O 1
ATOM 782 N N . ASN A 1 97 ? -1.060 -13.449 -9.696 1.00 97.25 97 ASN A N 1
ATOM 783 C CA . ASN A 1 97 ? -1.340 -13.818 -8.303 1.00 97.25 97 ASN A CA 1
ATOM 784 C C . ASN A 1 97 ? -0.083 -13.758 -7.410 1.00 97.25 97 ASN A C 1
ATOM 786 O O . ASN A 1 97 ? 0.077 -14.557 -6.486 1.00 97.25 97 ASN A O 1
ATOM 790 N N . ASP A 1 98 ? 0.828 -12.824 -7.700 1.00 95.50 98 ASP A N 1
ATOM 791 C CA . ASP A 1 98 ? 2.054 -12.628 -6.937 1.00 95.50 98 ASP A CA 1
ATOM 792 C C . ASP A 1 98 ? 1.723 -12.210 -5.501 1.00 95.50 98 ASP A C 1
ATOM 794 O O . ASP A 1 98 ? 1.196 -11.123 -5.246 1.00 95.50 98 ASP A O 1
ATOM 798 N N . HIS A 1 99 ? 2.029 -13.096 -4.555 1.00 94.06 99 HIS A N 1
ATOM 799 C CA . HIS A 1 99 ? 1.682 -12.907 -3.153 1.00 94.06 99 HIS A CA 1
ATOM 800 C C . HIS A 1 99 ? 2.339 -11.661 -2.546 1.00 94.06 99 HIS A C 1
ATOM 802 O O . HIS A 1 99 ? 1.687 -10.929 -1.805 1.00 94.06 99 HIS A O 1
ATOM 808 N N . VAL A 1 100 ? 3.601 -11.380 -2.891 1.00 93.81 100 VAL A N 1
ATOM 809 C CA . VAL A 1 100 ? 4.328 -10.225 -2.347 1.00 93.81 100 VAL A CA 1
ATOM 810 C C . VAL A 1 100 ? 3.714 -8.932 -2.868 1.00 93.81 100 VAL A C 1
ATOM 812 O O . VAL A 1 100 ? 3.484 -8.003 -2.096 1.00 93.81 100 VAL A O 1
ATOM 815 N N . PHE A 1 101 ? 3.387 -8.880 -4.161 1.00 96.31 101 PHE A N 1
ATOM 816 C CA . PHE A 1 101 ? 2.682 -7.731 -4.719 1.00 96.31 101 PHE A CA 1
ATOM 817 C C . PHE A 1 101 ? 1.294 -7.549 -4.094 1.00 96.31 101 PHE A C 1
ATOM 819 O O . PHE A 1 101 ? 0.911 -6.421 -3.797 1.00 96.31 101 PHE A O 1
ATOM 826 N N . CYS A 1 102 ? 0.550 -8.633 -3.856 1.00 97.75 102 CYS A N 1
ATOM 827 C CA . CYS A 1 102 ? -0.764 -8.562 -3.214 1.00 97.75 102 CYS A CA 1
ATOM 828 C C . CYS A 1 102 ? -0.683 -7.964 -1.800 1.00 97.75 102 CYS A C 1
ATOM 830 O O . CYS A 1 102 ? -1.497 -7.103 -1.474 1.00 97.75 102 CYS A O 1
ATOM 832 N N . LEU A 1 103 ? 0.328 -8.336 -1.005 1.00 96.88 103 LEU A N 1
ATOM 833 C CA . LEU A 1 103 ? 0.567 -7.745 0.320 1.00 96.88 103 LEU A CA 1
ATOM 834 C C . LEU A 1 103 ? 0.887 -6.243 0.236 1.00 96.88 103 LEU A C 1
ATOM 836 O O . LEU A 1 103 ? 0.370 -5.452 1.025 1.00 96.88 103 LEU A O 1
ATOM 840 N N . LEU A 1 104 ? 1.700 -5.826 -0.743 1.00 97.06 104 LEU A N 1
ATOM 841 C CA . LEU A 1 104 ? 1.998 -4.406 -0.986 1.00 97.06 104 LEU A CA 1
ATOM 842 C C . LEU A 1 104 ? 0.766 -3.621 -1.450 1.00 97.06 104 LEU A C 1
ATOM 844 O O . LEU A 1 104 ? 0.563 -2.479 -1.044 1.00 97.06 104 LEU A O 1
ATOM 848 N N . TYR A 1 105 ? -0.067 -4.225 -2.295 1.00 98.31 105 TYR A N 1
ATOM 849 C CA . TYR A 1 105 ? -1.319 -3.621 -2.730 1.00 98.31 105 TYR A CA 1
ATOM 850 C C . TYR A 1 105 ? -2.287 -3.447 -1.555 1.00 98.31 105 TYR A C 1
ATOM 852 O O . TYR A 1 105 ? -2.846 -2.365 -1.383 1.00 98.31 105 TYR A O 1
ATOM 860 N N . GLN A 1 106 ? -2.462 -4.484 -0.729 1.00 98.00 106 GLN A N 1
ATOM 861 C CA . GLN A 1 106 ? -3.294 -4.414 0.474 1.00 98.00 106 GLN A CA 1
ATOM 862 C C . GLN A 1 106 ? -2.775 -3.368 1.458 1.00 98.00 106 GLN A C 1
ATOM 864 O O . GLN A 1 106 ? -3.569 -2.626 2.025 1.00 98.00 106 GLN A O 1
ATOM 869 N N . GLU A 1 107 ? -1.459 -3.245 1.612 1.00 97.56 107 GLU A N 1
ATOM 870 C CA . GLU A 1 107 ? -0.837 -2.209 2.438 1.00 97.56 107 GLU A CA 1
ATOM 871 C C . GLU A 1 107 ? -1.251 -0.796 1.990 1.00 97.56 107 GLU A C 1
ATOM 873 O O . GLU A 1 107 ? -1.766 -0.015 2.792 1.00 97.56 107 GLU A O 1
ATOM 878 N N . MET A 1 108 ? -1.139 -0.490 0.692 1.00 97.75 108 MET A N 1
ATOM 879 C CA . MET A 1 108 ? -1.603 0.788 0.137 1.00 97.75 108 MET A CA 1
ATOM 880 C C . MET A 1 108 ? -3.117 0.975 0.288 1.00 97.75 108 MET A C 1
ATOM 882 O O . MET A 1 108 ? -3.589 2.080 0.570 1.00 97.75 108 MET A O 1
ATOM 886 N N . TRP A 1 109 ? -3.882 -0.100 0.093 1.00 97.75 109 TRP A N 1
ATOM 887 C CA . TRP A 1 109 ? -5.336 -0.108 0.230 1.00 97.75 109 TRP A CA 1
ATOM 888 C C . TRP A 1 109 ? -5.764 0.250 1.657 1.00 97.75 109 TRP A C 1
ATOM 890 O O . TRP A 1 109 ? -6.619 1.120 1.843 1.00 97.75 109 TRP A O 1
ATOM 900 N N . PHE A 1 110 ? -5.137 -0.361 2.668 1.00 97.44 110 PHE A N 1
ATOM 901 C CA . PHE A 1 110 ? -5.412 -0.065 4.070 1.00 97.44 110 PHE A CA 1
ATOM 902 C C . PHE A 1 110 ? -4.990 1.358 4.413 1.00 97.44 110 PHE A C 1
ATOM 904 O O . PHE A 1 110 ? -5.788 2.080 4.999 1.00 97.44 110 PHE A O 1
ATOM 911 N N . ARG A 1 111 ? -3.818 1.832 3.980 1.00 96.81 111 ARG A N 1
ATOM 912 C CA . ARG A 1 111 ? -3.433 3.232 4.230 1.00 96.81 111 ARG A CA 1
ATOM 913 C C . ARG A 1 111 ? -4.411 4.238 3.643 1.00 96.81 111 ARG A C 1
ATOM 915 O O . ARG A 1 111 ? -4.749 5.216 4.303 1.00 96.81 111 ARG A O 1
ATOM 922 N N . HIS A 1 112 ? -4.944 3.984 2.448 1.00 96.19 112 HIS A N 1
ATOM 923 C CA . HIS A 1 112 ? -6.039 4.795 1.904 1.00 96.19 112 HIS A CA 1
ATOM 924 C C . HIS A 1 112 ? -7.291 4.741 2.789 1.00 96.19 112 HIS A C 1
ATOM 926 O O . HIS A 1 112 ? -7.887 5.783 3.067 1.00 96.19 112 HIS A O 1
ATOM 932 N N . LEU A 1 113 ? -7.673 3.547 3.256 1.00 95.38 113 LEU A N 1
ATOM 933 C CA . LEU A 1 113 ? -8.802 3.357 4.169 1.00 95.38 113 LEU A CA 1
ATOM 934 C C . LEU A 1 113 ? -8.612 4.155 5.471 1.00 95.38 113 LEU A C 1
ATOM 936 O O . LEU A 1 113 ? -9.537 4.851 5.871 1.00 95.38 113 LEU A O 1
ATOM 940 N N . TYR A 1 114 ? -7.435 4.106 6.098 1.00 93.75 114 TYR A N 1
ATOM 941 C CA . TYR A 1 114 ? -7.131 4.855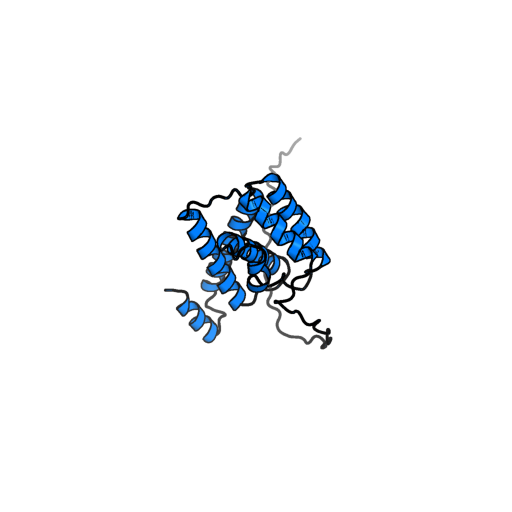 7.325 1.00 93.75 114 TYR A CA 1
ATOM 942 C C . TYR A 1 114 ? -7.063 6.370 7.098 1.00 93.75 114 TYR A C 1
ATOM 944 O O . TYR A 1 114 ? -7.531 7.137 7.936 1.00 93.75 114 TYR A O 1
ATOM 952 N N . ALA A 1 115 ? -6.514 6.815 5.965 1.00 93.19 115 ALA A N 1
ATOM 953 C CA . ALA A 1 115 ? -6.340 8.236 5.678 1.00 93.19 115 ALA A CA 1
ATOM 954 C C . ALA A 1 115 ? -7.649 8.959 5.322 1.00 93.19 115 ALA A C 1
ATOM 956 O O . ALA A 1 115 ? -7.737 10.179 5.473 1.00 93.19 115 ALA A O 1
ATOM 957 N N . ARG A 1 116 ? -8.648 8.246 4.787 1.00 93.00 116 ARG A N 1
ATOM 958 C CA . ARG A 1 116 ? -9.837 8.881 4.182 1.00 93.00 116 ARG A CA 1
ATOM 959 C C . ARG A 1 116 ? -11.167 8.365 4.690 1.00 93.00 116 ARG A C 1
ATOM 961 O O . ARG A 1 116 ? -12.170 9.059 4.549 1.00 93.00 116 ARG A O 1
ATOM 968 N N . LEU A 1 117 ? -11.192 7.151 5.215 1.00 92.44 117 LEU A N 1
ATOM 969 C CA . LEU A 1 117 ? -12.404 6.458 5.618 1.00 92.44 117 LEU A CA 1
ATOM 970 C C . LEU A 1 117 ? -12.282 6.058 7.093 1.00 92.44 117 LEU A C 1
ATOM 972 O O . LEU A 1 117 ? -11.304 6.366 7.770 1.00 92.44 117 LEU A O 1
ATOM 976 N N . SER A 1 118 ? -13.304 5.383 7.610 1.00 90.19 118 SER A N 1
ATOM 977 C CA . SER A 1 118 ? -13.273 4.831 8.962 1.00 90.19 118 SER A CA 1
ATOM 978 C C . SER A 1 118 ? -13.193 3.305 8.883 1.00 90.19 118 SER A C 1
ATOM 980 O O . SER A 1 118 ? -14.165 2.676 8.454 1.00 90.19 118 SER A O 1
ATOM 982 N N . PRO A 1 119 ? -12.056 2.682 9.251 1.00 91.75 119 PRO A N 1
ATOM 983 C CA . PRO A 1 119 ? -11.915 1.236 9.177 1.00 91.75 119 PRO A CA 1
ATOM 984 C C . PRO A 1 119 ? -12.778 0.542 10.233 1.00 91.75 119 PRO A C 1
ATOM 986 O O . PRO A 1 119 ? -12.744 0.873 11.427 1.00 91.75 119 PRO A O 1
ATOM 989 N N . THR A 1 120 ? -13.517 -0.474 9.788 1.00 90.38 120 THR A N 1
ATOM 990 C CA . THR A 1 120 ? -14.287 -1.372 10.659 1.00 90.38 120 THR A CA 1
ATOM 991 C C . THR A 1 120 ? -13.360 -2.202 11.555 1.00 90.38 120 THR A C 1
ATOM 993 O O . THR A 1 120 ? -12.199 -2.417 11.203 1.00 90.38 120 THR A O 1
ATOM 996 N N . PRO A 1 121 ? -13.844 -2.740 12.693 1.00 87.12 121 PRO A N 1
ATOM 997 C CA . PRO A 1 121 ? -13.026 -3.587 13.564 1.00 87.12 121 PRO A CA 1
ATOM 998 C C . PRO A 1 121 ? -12.370 -4.763 12.834 1.00 87.12 121 PRO A C 1
ATOM 1000 O O . PRO A 1 121 ? -11.198 -5.041 13.061 1.00 87.12 121 PRO A O 1
ATOM 1003 N N . ARG A 1 122 ? -13.093 -5.407 11.909 1.00 90.50 122 ARG A N 1
ATOM 1004 C CA . ARG A 1 122 ? -12.550 -6.504 11.101 1.00 90.50 122 ARG A CA 1
ATOM 1005 C C . ARG A 1 122 ? -11.421 -6.035 10.184 1.00 90.50 122 ARG A C 1
ATOM 1007 O O . ARG A 1 122 ? -10.363 -6.639 10.190 1.00 90.50 122 ARG A O 1
ATOM 1014 N N . GLN A 1 123 ? -11.602 -4.912 9.489 1.00 92.62 123 GLN A N 1
ATOM 1015 C CA . GLN A 1 123 ? -10.554 -4.342 8.633 1.00 92.62 123 GLN A CA 1
ATOM 1016 C C . GLN A 1 123 ? -9.302 -3.933 9.417 1.00 92.62 123 GLN A C 1
ATOM 1018 O O . GLN A 1 123 ? -8.211 -3.970 8.866 1.00 92.62 123 GLN A O 1
ATOM 1023 N N . ARG A 1 124 ? -9.435 -3.556 10.694 1.00 91.56 124 ARG A N 1
ATOM 1024 C CA . ARG A 1 124 ? -8.276 -3.280 11.559 1.00 91.56 124 ARG A CA 1
ATOM 1025 C C . ARG A 1 124 ? -7.475 -4.551 11.850 1.00 91.56 124 ARG A C 1
ATOM 1027 O O . ARG A 1 124 ? -6.252 -4.496 11.834 1.00 91.56 124 ARG A O 1
ATOM 1034 N N . VAL A 1 125 ? -8.158 -5.674 12.087 1.00 90.25 125 VAL A N 1
ATOM 1035 C CA . VAL A 1 125 ? -7.515 -6.992 12.242 1.00 90.25 125 VAL A CA 1
ATOM 1036 C C . VAL A 1 125 ? -6.860 -7.414 10.928 1.00 90.25 125 VAL A C 1
ATOM 1038 O O . VAL A 1 125 ? -5.671 -7.701 10.914 1.00 90.25 125 VAL A O 1
ATOM 1041 N N . ASP A 1 126 ? -7.594 -7.343 9.814 1.00 94.50 126 ASP A N 1
ATOM 1042 C CA . ASP A 1 126 ? -7.079 -7.729 8.495 1.00 94.50 126 ASP A CA 1
ATOM 1043 C C . ASP A 1 126 ? -5.858 -6.869 8.083 1.00 94.50 126 ASP A C 1
ATOM 1045 O O . ASP A 1 126 ? -4.893 -7.378 7.515 1.00 94.50 126 ASP A O 1
ATOM 1049 N N . SER A 1 127 ? -5.866 -5.568 8.409 1.00 95.44 127 SER A N 1
ATOM 1050 C CA . SER A 1 127 ? -4.727 -4.658 8.205 1.00 95.44 127 SER A CA 1
ATOM 1051 C C . SER A 1 127 ? -3.505 -5.086 9.013 1.00 95.44 127 SER A C 1
ATOM 1053 O O . SER A 1 127 ? -2.391 -5.126 8.487 1.00 95.44 127 SER A O 1
ATOM 1055 N N . TRP A 1 128 ? -3.708 -5.421 10.287 1.00 93.44 128 TRP A N 1
ATOM 1056 C CA . TRP A 1 128 ? -2.639 -5.884 11.164 1.00 93.44 128 TRP A CA 1
ATOM 1057 C C . TRP A 1 128 ? -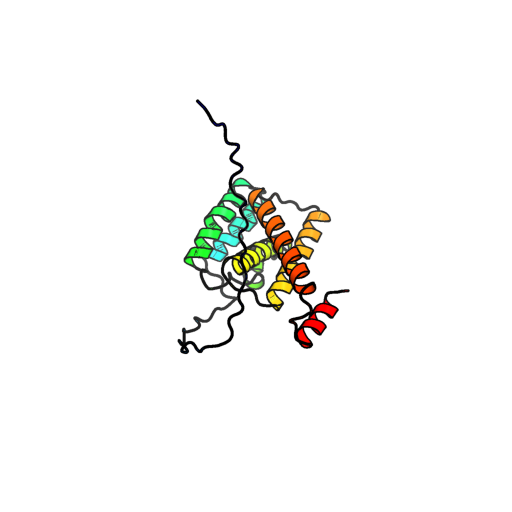2.016 -7.188 10.653 1.00 93.44 128 TRP A C 1
ATOM 1059 O O . TRP A 1 128 ? -0.795 -7.275 10.511 1.00 93.44 128 TRP A O 1
ATOM 1069 N N . ASP A 1 129 ? -2.849 -8.161 10.281 1.00 94.69 129 ASP A N 1
ATOM 1070 C CA . ASP A 1 129 ? -2.403 -9.440 9.723 1.00 94.69 129 ASP A CA 1
ATOM 1071 C C . ASP A 1 129 ? -1.633 -9.250 8.406 1.00 94.69 129 ASP A C 1
ATOM 1073 O O . ASP A 1 129 ? -0.630 -9.934 8.161 1.00 94.69 129 ASP A O 1
ATOM 1077 N N . ASN A 1 130 ? -2.043 -8.279 7.580 1.00 96.50 130 ASN A N 1
ATOM 1078 C CA . ASN A 1 130 ? -1.314 -7.902 6.372 1.00 96.50 130 ASN A CA 1
ATOM 1079 C C . ASN A 1 130 ? 0.089 -7.363 6.696 1.00 96.50 130 ASN A C 1
ATOM 1081 O O . ASN A 1 130 ? 1.060 -7.819 6.093 1.00 96.50 130 ASN A O 1
ATOM 1085 N N . TYR A 1 131 ? 0.229 -6.450 7.666 1.00 95.00 131 TYR A N 1
ATOM 1086 C CA . TYR A 1 131 ? 1.544 -5.949 8.097 1.00 95.00 131 TYR A CA 1
ATOM 1087 C C . TYR A 1 131 ? 2.427 -7.058 8.682 1.00 95.00 131 TYR A C 1
ATOM 1089 O O . TYR A 1 131 ? 3.611 -7.138 8.343 1.00 95.00 131 TYR A O 1
ATOM 1097 N N . CYS A 1 132 ? 1.870 -7.948 9.509 1.00 92.56 132 CYS A N 1
ATOM 1098 C CA . CYS A 1 132 ? 2.597 -9.106 10.034 1.00 92.56 132 CYS A CA 1
ATOM 1099 C C . CYS A 1 132 ? 3.115 -10.008 8.906 1.00 92.56 132 CYS A C 1
ATOM 1101 O O . CYS A 1 132 ? 4.295 -10.362 8.897 1.00 92.56 132 CYS A O 1
ATOM 1103 N N . SER A 1 133 ? 2.262 -10.330 7.930 1.00 93.50 133 SER A N 1
ATOM 1104 C CA . SER A 1 133 ? 2.622 -11.162 6.775 1.00 93.50 133 SER A CA 1
ATOM 1105 C C . SER A 1 133 ? 3.671 -10.483 5.892 1.00 93.50 133 SER A C 1
ATOM 1107 O O . SER A 1 133 ? 4.663 -11.102 5.504 1.00 93.50 133 SER A O 1
ATOM 1109 N N . LEU A 1 134 ? 3.500 -9.186 5.620 1.00 92.62 134 LEU A N 1
ATOM 1110 C CA . LEU A 1 134 ? 4.428 -8.396 4.817 1.00 92.62 134 LEU A CA 1
ATOM 1111 C C . LEU A 1 134 ? 5.813 -8.333 5.465 1.00 92.62 134 LEU A C 1
ATOM 1113 O O . LEU A 1 134 ? 6.809 -8.626 4.803 1.00 92.62 134 LEU A O 1
ATOM 1117 N N . PHE A 1 135 ? 5.901 -8.031 6.763 1.00 90.62 135 PHE A N 1
ATOM 1118 C CA . PHE A 1 135 ? 7.188 -8.020 7.456 1.00 90.62 135 PHE A CA 1
ATOM 1119 C C . PHE A 1 135 ? 7.784 -9.410 7.621 1.00 90.62 135 PHE A C 1
ATOM 1121 O O . PHE A 1 135 ? 9.001 -9.542 7.525 1.00 90.62 135 PHE A O 1
ATOM 1128 N N . GLN A 1 136 ? 6.977 -10.460 7.780 1.00 90.38 136 GLN A N 1
ATOM 1129 C CA . GLN A 1 136 ? 7.496 -11.825 7.771 1.00 90.38 136 GLN A CA 1
ATOM 1130 C C . GLN A 1 136 ? 8.189 -12.142 6.436 1.00 90.38 136 GLN A C 1
ATOM 1132 O O . GLN A 1 136 ? 9.311 -12.652 6.427 1.00 90.38 136 GLN A O 1
ATOM 1137 N N . VAL A 1 137 ? 7.566 -11.786 5.309 1.00 88.56 137 VAL A N 1
ATOM 1138 C CA . VAL A 1 137 ? 8.153 -11.961 3.973 1.00 88.56 137 VAL A CA 1
ATOM 1139 C C . VAL A 1 137 ? 9.408 -11.105 3.793 1.00 88.56 137 VAL A C 1
ATOM 1141 O O . VAL A 1 137 ? 10.406 -11.600 3.276 1.00 88.56 137 VAL A O 1
ATOM 1144 N N . VAL A 1 138 ? 9.394 -9.846 4.234 1.00 83.94 138 VAL A N 1
ATOM 1145 C CA . VAL A 1 138 ? 10.532 -8.923 4.076 1.00 83.94 138 VAL A CA 1
ATOM 1146 C C . VAL A 1 138 ? 11.724 -9.302 4.962 1.00 83.94 138 VAL A C 1
ATOM 1148 O O . VAL A 1 138 ? 12.865 -9.188 4.520 1.00 83.94 138 VAL A O 1
ATOM 1151 N N . LEU A 1 139 ? 11.487 -9.762 6.193 1.00 81.50 139 LEU A N 1
ATOM 1152 C CA . LEU A 1 139 ? 12.543 -10.080 7.161 1.00 81.50 139 LEU A CA 1
ATOM 1153 C C . LEU A 1 139 ? 13.139 -11.479 6.963 1.00 81.50 139 LEU A C 1
ATOM 1155 O O . LEU A 1 139 ? 14.320 -11.681 7.247 1.00 81.50 139 LEU A O 1
ATOM 1159 N N . HIS A 1 140 ? 12.344 -12.445 6.494 1.00 77.50 140 HIS A N 1
ATOM 1160 C CA . HIS A 1 140 ? 12.780 -13.839 6.342 1.00 77.50 140 HIS A CA 1
ATOM 1161 C C . HIS A 1 140 ? 12.965 -14.277 4.885 1.00 77.50 140 HIS A C 1
ATOM 1163 O O . HIS A 1 140 ? 13.614 -15.293 4.629 1.00 77.50 140 HIS A O 1
ATOM 1169 N N . GLY A 1 141 ? 12.398 -13.544 3.927 1.00 67.06 141 GLY A N 1
ATOM 1170 C CA . GLY A 1 141 ? 12.459 -13.862 2.507 1.00 67.06 141 GLY A CA 1
ATOM 1171 C C . GLY A 1 141 ? 13.586 -13.134 1.780 1.00 67.06 141 GLY A C 1
ATOM 1172 O O . GLY A 1 141 ? 13.900 -11.977 2.051 1.00 67.06 141 GLY A O 1
ATOM 1173 N N . VAL A 1 142 ? 14.161 -13.792 0.771 1.00 62.78 142 VAL A N 1
ATOM 1174 C CA . VAL A 1 142 ? 14.964 -13.109 -0.251 1.00 62.78 142 VAL A CA 1
ATOM 1175 C C . VAL A 1 142 ? 13.992 -12.383 -1.176 1.00 62.78 142 VAL A C 1
ATOM 1177 O O . VAL A 1 142 ? 13.589 -12.913 -2.213 1.00 62.78 142 VAL A O 1
ATOM 1180 N N . VAL A 1 143 ? 13.552 -11.187 -0.786 1.00 73.12 143 VAL A N 1
ATOM 1181 C CA . VAL A 1 143 ? 12.644 -10.416 -1.634 1.00 73.12 143 VAL A CA 1
ATOM 1182 C C . VAL A 1 143 ? 13.438 -9.792 -2.776 1.00 73.12 143 VAL A C 1
ATOM 1184 O O . VAL A 1 143 ? 14.314 -8.954 -2.574 1.00 73.12 143 VAL A O 1
ATOM 1187 N N . ASN A 1 144 ? 13.140 -10.203 -4.007 1.00 78.12 144 ASN A N 1
ATOM 1188 C CA . ASN A 1 144 ? 13.819 -9.708 -5.203 1.00 78.12 144 ASN A CA 1
ATOM 1189 C C . ASN A 1 144 ? 13.216 -8.381 -5.707 1.00 78.12 144 ASN A C 1
ATOM 1191 O O . ASN A 1 144 ? 12.988 -8.220 -6.904 1.00 78.12 144 ASN A O 1
ATOM 1195 N N . MET A 1 145 ? 12.959 -7.432 -4.806 1.00 84.75 145 MET A N 1
ATOM 1196 C CA . MET A 1 145 ? 12.386 -6.121 -5.126 1.00 84.75 145 MET A CA 1
ATOM 1197 C C . MET A 1 145 ? 13.126 -5.001 -4.395 1.00 84.75 145 MET A C 1
ATOM 1199 O O . MET A 1 145 ? 13.800 -5.243 -3.397 1.00 84.75 145 MET A O 1
ATOM 1203 N N . GLN A 1 146 ? 12.990 -3.773 -4.890 1.00 90.12 146 GLN A N 1
ATOM 1204 C CA . GLN A 1 146 ? 13.494 -2.582 -4.216 1.00 90.12 146 GLN A CA 1
ATOM 1205 C C . GLN A 1 146 ? 12.406 -1.512 -4.234 1.00 90.12 146 GLN A C 1
ATOM 1207 O O . GLN A 1 146 ? 11.979 -1.080 -5.304 1.00 90.12 146 GLN A O 1
ATOM 1212 N N . LEU A 1 147 ? 11.944 -1.119 -3.048 1.00 93.25 147 LEU A N 1
ATOM 1213 C CA . LEU A 1 147 ? 10.914 -0.097 -2.890 1.00 93.25 147 LEU A CA 1
ATOM 1214 C C . LEU A 1 147 ? 11.541 1.289 -2.670 1.00 93.25 147 LEU A C 1
ATOM 1216 O O . LEU A 1 147 ? 12.659 1.382 -2.156 1.00 93.25 147 LEU A O 1
ATOM 1220 N N . PRO A 1 148 ? 10.839 2.374 -3.037 1.00 96.56 148 PRO A N 1
ATOM 1221 C CA . PRO A 1 148 ? 11.249 3.730 -2.695 1.00 96.56 148 PRO A CA 1
ATOM 1222 C C . PRO A 1 148 ? 11.316 3.936 -1.181 1.00 96.56 148 PRO A C 1
ATOM 1224 O O . PRO A 1 148 ? 10.423 3.503 -0.456 1.00 96.56 148 PRO A O 1
ATOM 1227 N N . ASN A 1 149 ? 12.317 4.690 -0.717 1.00 94.88 149 ASN A N 1
ATOM 1228 C CA . ASN A 1 149 ? 12.475 5.003 0.707 1.00 94.88 149 ASN A CA 1
ATOM 1229 C C . ASN A 1 149 ? 11.231 5.670 1.307 1.00 94.88 149 ASN A C 1
ATOM 1231 O O . ASN A 1 149 ? 10.884 5.360 2.436 1.00 94.88 149 ASN A O 1
ATOM 1235 N N . GLN A 1 150 ? 10.556 6.552 0.559 1.00 96.31 150 GLN A N 1
ATOM 1236 C CA . GLN A 1 150 ? 9.342 7.216 1.045 1.00 96.31 150 GLN A CA 1
ATOM 1237 C C . GLN A 1 150 ? 8.245 6.205 1.399 1.00 96.31 150 GLN A C 1
ATOM 1239 O O . GLN A 1 150 ? 7.744 6.222 2.513 1.00 96.31 150 GLN A O 1
ATOM 1244 N N . TRP A 1 151 ? 7.949 5.264 0.496 1.00 96.50 151 TRP A N 1
ATOM 1245 C CA . TRP A 1 151 ? 6.929 4.242 0.745 1.00 96.50 151 TRP A CA 1
ATOM 1246 C C . TRP A 1 151 ? 7.316 3.347 1.933 1.00 96.50 151 TRP A C 1
ATOM 1248 O O . TRP A 1 151 ? 6.471 3.005 2.751 1.00 96.50 151 TRP A O 1
ATOM 1258 N N . LEU A 1 152 ? 8.603 3.019 2.087 1.00 94.50 152 LEU A N 1
ATOM 1259 C CA . LEU A 1 152 ? 9.077 2.280 3.260 1.00 94.50 152 LEU A CA 1
ATOM 1260 C C . LEU A 1 152 ? 8.859 3.057 4.566 1.00 94.50 152 LEU A C 1
ATOM 1262 O O . LEU A 1 152 ? 8.426 2.462 5.546 1.00 94.50 152 LEU A O 1
ATOM 1266 N N . TRP A 1 153 ? 9.138 4.363 4.589 1.00 96.19 153 TRP A N 1
ATOM 1267 C CA . TRP A 1 153 ? 8.884 5.189 5.771 1.00 96.19 153 TRP A CA 1
ATOM 1268 C C . TRP A 1 153 ? 7.397 5.257 6.106 1.00 96.19 153 TRP A C 1
ATOM 1270 O O . TRP A 1 153 ? 7.037 4.980 7.245 1.00 96.19 153 TRP A O 1
ATOM 1280 N N . ASP A 1 154 ? 6.544 5.502 5.110 1.00 95.88 154 ASP A N 1
ATOM 1281 C CA . ASP A 1 154 ? 5.091 5.549 5.307 1.00 95.88 154 ASP A CA 1
ATOM 1282 C C . ASP A 1 154 ? 4.549 4.219 5.860 1.00 95.88 154 ASP A C 1
ATOM 1284 O O . ASP A 1 154 ? 3.672 4.201 6.720 1.00 95.88 154 ASP A O 1
ATOM 1288 N N . MET A 1 155 ? 5.104 3.095 5.396 1.00 94.94 155 MET A N 1
ATOM 1289 C CA . MET A 1 155 ? 4.754 1.753 5.865 1.00 94.94 155 MET A CA 1
ATOM 1290 C C . MET A 1 155 ? 5.135 1.541 7.340 1.00 94.94 155 MET A C 1
ATOM 1292 O O . MET A 1 155 ? 4.377 0.934 8.097 1.00 94.94 155 MET A O 1
ATOM 1296 N N . ILE A 1 156 ? 6.304 2.034 7.760 1.00 93.81 156 ILE A N 1
ATOM 1297 C CA . ILE A 1 156 ? 6.770 1.942 9.150 1.00 93.81 156 ILE A CA 1
ATOM 1298 C C . ILE A 1 156 ? 5.962 2.865 10.065 1.00 93.81 156 ILE A C 1
ATOM 1300 O O . ILE A 1 156 ? 5.563 2.440 11.150 1.00 93.81 156 ILE A O 1
ATOM 1304 N N . ASP A 1 157 ? 5.691 4.095 9.632 1.00 95.12 157 ASP A N 1
ATOM 1305 C CA . ASP A 1 157 ? 4.907 5.058 10.404 1.00 95.12 157 ASP A CA 1
ATOM 1306 C C . ASP A 1 157 ? 3.480 4.548 10.636 1.00 95.12 157 ASP A C 1
ATOM 1308 O O . ASP A 1 157 ? 2.991 4.575 11.769 1.00 95.12 157 ASP A O 1
ATOM 1312 N N . GLU A 1 158 ? 2.840 3.993 9.602 1.00 94.31 158 GLU A N 1
ATOM 1313 C CA . GLU A 1 158 ? 1.518 3.37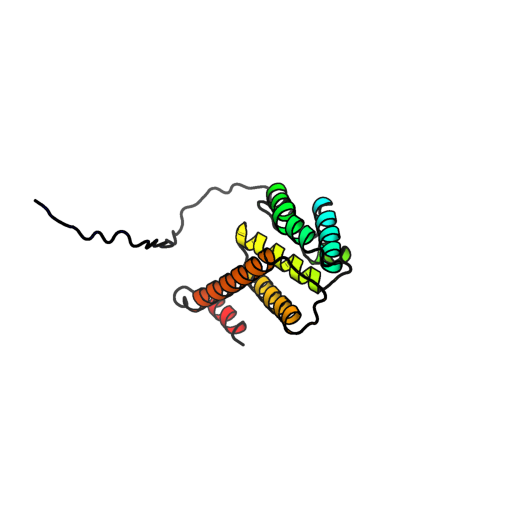4 9.725 1.00 94.31 158 GLU A CA 1
ATOM 1314 C C . GLU A 1 158 ? 1.547 2.159 10.666 1.00 94.31 158 GLU A C 1
ATOM 1316 O O . GLU A 1 158 ? 0.686 2.026 11.537 1.00 94.31 158 GLU A O 1
ATOM 1321 N N . PHE A 1 159 ? 2.561 1.295 10.569 1.00 92.31 159 PHE A N 1
ATOM 1322 C CA . PHE A 1 159 ? 2.695 0.157 11.482 1.00 92.31 159 PHE A CA 1
ATOM 1323 C C . PHE A 1 159 ? 2.810 0.599 12.948 1.00 92.31 159 PHE A C 1
ATOM 1325 O O . PHE A 1 159 ? 2.130 0.058 13.828 1.00 92.31 159 PHE A O 1
ATOM 1332 N N . ILE A 1 160 ? 3.645 1.605 13.223 1.00 92.44 160 ILE A N 1
ATOM 1333 C CA . ILE A 1 160 ? 3.805 2.169 14.567 1.00 92.44 160 ILE A CA 1
ATOM 1334 C C . ILE A 1 160 ? 2.483 2.779 15.038 1.00 92.44 160 ILE A C 1
ATOM 1336 O O . ILE A 1 160 ? 2.085 2.550 16.184 1.00 92.44 160 ILE A O 1
ATOM 1340 N N . TYR A 1 161 ? 1.785 3.509 14.167 1.00 90.88 161 TYR A N 1
ATOM 1341 C CA . TYR A 1 161 ? 0.477 4.081 14.468 1.00 90.88 161 TYR A CA 1
ATOM 1342 C C . TYR A 1 161 ? -0.544 3.000 14.855 1.00 90.88 161 TYR A C 1
ATOM 1344 O O . TYR A 1 161 ? -1.176 3.108 15.911 1.00 90.88 161 TYR A O 1
ATOM 1352 N N . GLN A 1 162 ? -0.674 1.924 14.071 1.00 87.06 162 GLN A N 1
ATOM 1353 C CA . GLN A 1 162 ? -1.606 0.829 14.370 1.00 87.06 162 GLN A CA 1
ATOM 1354 C C . GLN A 1 162 ? -1.254 0.126 15.683 1.00 87.06 162 GLN A C 1
ATOM 1356 O O . GLN A 1 162 ? -2.137 -0.107 16.516 1.00 87.06 162 GLN A O 1
ATOM 1361 N N . PHE A 1 163 ? 0.034 -0.135 15.923 1.00 86.12 163 PHE A N 1
ATOM 1362 C CA . PHE A 1 163 ? 0.503 -0.735 17.170 1.00 86.12 163 PHE A CA 1
ATOM 1363 C C . PHE A 1 163 ? 0.181 0.142 18.390 1.00 86.12 163 PHE A C 1
ATOM 1365 O O . PHE A 1 163 ? -0.360 -0.336 19.392 1.00 86.12 163 PHE A O 1
ATOM 1372 N N . GLN A 1 164 ? 0.465 1.444 18.306 1.00 87.00 164 GLN A N 1
ATOM 1373 C CA . GLN A 1 164 ? 0.156 2.400 19.368 1.00 87.00 164 GLN A CA 1
ATOM 1374 C C . GLN A 1 164 ? -1.351 2.513 19.609 1.00 87.00 164 GLN A C 1
ATOM 1376 O O . GLN A 1 164 ? -1.787 2.465 20.761 1.00 87.00 164 GLN A O 1
ATOM 1381 N N . SER A 1 165 ? -2.148 2.606 18.541 1.00 82.88 165 SER A N 1
ATOM 1382 C CA . SER A 1 165 ? -3.612 2.644 18.609 1.00 82.88 165 SER A CA 1
ATOM 1383 C C . SER A 1 165 ? -4.163 1.414 19.338 1.00 82.88 165 SER A C 1
ATOM 1385 O O . SER A 1 165 ? -4.989 1.538 20.248 1.00 82.88 165 SER A O 1
ATOM 1387 N N . PHE A 1 166 ? -3.632 0.227 19.034 1.00 75.69 166 PHE A N 1
ATOM 1388 C CA . PHE A 1 166 ? -4.005 -1.012 19.710 1.00 75.69 166 PHE A CA 1
ATOM 1389 C C . PHE A 1 166 ? -3.608 -1.021 21.194 1.00 75.69 166 PHE A C 1
ATOM 1391 O O . PHE A 1 166 ? -4.422 -1.372 22.053 1.00 75.69 166 PHE A O 1
ATOM 1398 N N . CYS A 1 167 ? -2.393 -0.575 21.528 1.00 80.06 167 CYS A N 1
ATOM 1399 C CA . CYS A 1 167 ? -1.930 -0.485 22.916 1.00 80.06 167 CYS A CA 1
ATOM 1400 C C . CYS A 1 167 ? -2.799 0.473 23.745 1.00 80.06 167 CYS A C 1
ATOM 1402 O O . CYS A 1 167 ? -3.202 0.150 24.865 1.00 80.06 167 CYS A O 1
ATOM 1404 N N . GLN A 1 168 ? -3.145 1.631 23.179 1.00 77.50 168 GLN A N 1
ATOM 1405 C CA . GLN A 1 168 ? -4.038 2.601 23.809 1.00 77.50 168 GLN A CA 1
ATOM 1406 C C . GLN A 1 168 ? -5.453 2.044 23.974 1.00 77.50 168 GLN A C 1
ATOM 1408 O O . GLN A 1 168 ? -6.045 2.192 25.047 1.00 77.50 168 GLN A O 1
ATOM 1413 N N . TYR A 1 169 ? -5.985 1.356 22.956 1.00 71.38 169 TYR A N 1
ATOM 1414 C CA . TYR A 1 169 ? -7.268 0.670 23.064 1.00 71.38 169 TYR A CA 1
ATOM 1415 C C . TYR A 1 169 ? -7.225 -0.326 24.226 1.00 71.38 169 TYR A C 1
ATOM 1417 O O . TYR A 1 169 ? -8.107 -0.292 25.081 1.00 71.38 169 TYR A O 1
ATOM 1425 N N . ARG A 1 170 ? -6.200 -1.179 24.326 1.00 65.75 170 ARG A N 1
ATOM 1426 C CA . ARG A 1 170 ? -6.045 -2.142 25.433 1.00 65.75 170 ARG A CA 1
ATOM 1427 C C . ARG A 1 170 ? -5.945 -1.487 26.812 1.00 65.75 170 ARG A C 1
ATOM 1429 O O . ARG A 1 170 ? -6.533 -2.009 27.754 1.00 65.75 170 ARG A O 1
ATOM 1436 N N . ALA A 1 171 ? -5.258 -0.352 26.939 1.00 67.44 171 ALA A N 1
ATOM 1437 C CA . ALA A 1 171 ? -5.115 0.358 28.212 1.00 67.44 171 ALA A CA 1
ATOM 1438 C C . ALA A 1 171 ? -6.444 0.958 28.724 1.00 67.44 171 ALA A C 1
ATOM 1440 O O . ALA A 1 171 ? -6.673 1.032 29.934 1.00 67.44 171 ALA A O 1
ATOM 1441 N N . LYS A 1 172 ? -7.363 1.337 27.823 1.00 60.91 172 LYS A N 1
ATOM 1442 C CA . LYS A 1 172 ? -8.691 1.885 28.157 1.00 60.91 172 LYS A CA 1
ATOM 1443 C C . LYS A 1 172 ? -9.724 0.782 28.466 1.00 60.91 172 LYS A C 1
ATOM 1445 O O . LYS A 1 172 ? -10.748 0.674 27.803 1.00 60.91 172 LYS A O 1
ATOM 1450 N N . LEU A 1 173 ? -9.489 -0.045 29.491 1.00 54.72 173 LEU A N 1
ATOM 1451 C CA . LEU A 1 173 ? -10.428 -1.109 29.918 1.00 54.72 173 LEU A CA 1
ATOM 1452 C C . LEU A 1 173 ? -11.727 -0.587 30.562 1.00 54.72 173 LEU A C 1
ATOM 1454 O O . LEU A 1 173 ? -12.723 -1.301 30.593 1.00 54.72 173 LEU A O 1
ATOM 1458 N N . LYS A 1 174 ? -11.733 0.646 31.083 1.00 51.16 174 LYS A N 1
ATOM 1459 C CA . LYS A 1 174 ? -12.852 1.182 31.881 1.00 51.16 174 LYS A CA 1
ATOM 1460 C C . LYS A 1 174 ? -14.081 1.624 31.070 1.00 51.16 174 LYS A C 1
ATOM 1462 O O . LYS A 1 174 ? -15.095 1.932 31.682 1.00 51.16 174 LYS A O 1
ATOM 1467 N N . SER A 1 175 ? -14.010 1.648 29.737 1.00 52.94 175 SER A N 1
ATOM 1468 C CA . SER A 1 175 ? -15.108 2.087 28.857 1.00 52.94 175 SER A CA 1
ATOM 1469 C C . SER A 1 175 ? -15.592 1.007 27.882 1.00 52.94 175 SER A C 1
ATOM 1471 O O . SER A 1 175 ? -16.234 1.344 26.893 1.00 52.94 175 SER A O 1
ATOM 1473 N N . LYS A 1 176 ? -15.249 -0.270 28.105 1.00 55.94 176 LYS A N 1
ATOM 1474 C CA . LYS A 1 176 ? -15.535 -1.351 27.150 1.00 55.94 176 LYS A CA 1
ATOM 1475 C C . LYS A 1 176 ? -16.685 -2.236 27.594 1.00 55.94 176 LYS A C 1
ATOM 1477 O O . LYS A 1 176 ? -16.787 -2.598 28.764 1.00 55.94 176 LYS A O 1
ATOM 1482 N N . THR A 1 177 ? -17.511 -2.619 26.630 1.00 61.09 177 THR A N 1
ATOM 1483 C CA . THR A 1 177 ? -18.577 -3.608 26.809 1.00 61.09 177 THR A CA 1
ATOM 1484 C C . THR A 1 177 ? -17.994 -5.017 26.980 1.00 61.09 177 THR A C 1
ATOM 1486 O O . THR A 1 177 ? -16.878 -5.305 26.540 1.00 61.09 177 THR A O 1
ATOM 1489 N N . GLU A 1 178 ? -18.739 -5.936 27.604 1.00 62.19 178 GLU A N 1
ATOM 1490 C CA . GLU A 1 178 ? -18.276 -7.319 27.825 1.00 62.19 178 GLU A CA 1
ATOM 1491 C C . GLU A 1 178 ? -17.889 -8.044 26.521 1.00 62.19 178 GLU A C 1
ATOM 1493 O O . GLU A 1 178 ? -16.976 -8.872 26.520 1.00 62.19 178 GLU A O 1
ATOM 1498 N N . HIS A 1 179 ? -18.526 -7.696 25.397 1.00 60.25 179 HIS A N 1
ATOM 1499 C CA . HIS A 1 179 ? -18.243 -8.284 24.086 1.00 60.25 179 HIS A CA 1
ATOM 1500 C C . HIS A 1 179 ? -16.872 -7.859 23.534 1.00 60.25 179 HIS A C 1
ATOM 1502 O O . HIS A 1 179 ? -16.118 -8.681 23.016 1.00 60.25 179 HIS A O 1
ATOM 1508 N N . GLU A 1 180 ? -16.501 -6.591 23.715 1.00 59.34 180 GLU A N 1
ATOM 1509 C CA . GLU A 1 180 ? -15.191 -6.069 23.311 1.00 59.34 180 GLU A CA 1
ATOM 1510 C C . GLU A 1 180 ? -14.057 -6.656 24.158 1.00 59.34 180 GLU A C 1
ATOM 1512 O O . GLU A 1 180 ? -12.968 -6.928 23.652 1.00 59.34 180 GLU A O 1
ATOM 1517 N N . ILE A 1 181 ? -14.317 -6.908 25.445 1.00 61.97 181 ILE A N 1
ATOM 1518 C CA . ILE A 1 181 ? -13.364 -7.570 26.346 1.00 61.97 181 ILE A CA 1
ATOM 1519 C C . ILE A 1 181 ? -13.123 -9.024 25.915 1.00 61.97 181 ILE A C 1
ATOM 1521 O O . ILE A 1 181 ? -11.989 -9.500 25.984 1.00 61.97 181 ILE A O 1
ATOM 1525 N N . ALA A 1 182 ? -14.159 -9.734 25.458 1.00 65.19 182 ALA A N 1
ATOM 1526 C CA . ALA A 1 182 ? -14.024 -11.100 24.954 1.00 65.19 182 ALA A CA 1
ATOM 1527 C C . ALA A 1 182 ? -13.206 -11.162 23.653 1.00 65.19 182 ALA A C 1
ATOM 1529 O O . ALA A 1 182 ? -12.329 -12.018 23.532 1.00 65.19 182 ALA A O 1
ATOM 1530 N N . LEU A 1 183 ? -13.433 -10.222 22.727 1.00 63.41 183 LEU A N 1
ATOM 1531 C CA . LEU A 1 183 ? -12.675 -10.126 21.478 1.00 63.41 183 LEU A CA 1
ATOM 1532 C C . LEU A 1 183 ? -11.187 -9.845 21.747 1.00 63.41 183 LEU A C 1
ATOM 1534 O O . LEU A 1 183 ? -10.320 -10.505 21.187 1.00 63.41 183 LEU A O 1
ATOM 1538 N N . LEU A 1 184 ? -10.875 -8.940 22.679 1.00 59.97 184 LEU A N 1
ATOM 1539 C CA . LEU A 1 184 ? -9.494 -8.621 23.065 1.00 59.97 184 LEU A CA 1
ATOM 1540 C C . LEU A 1 184 ? -8.719 -9.807 23.643 1.00 59.97 184 LEU A C 1
ATOM 1542 O O . LEU A 1 184 ? -7.520 -9.909 23.414 1.00 59.97 184 LEU A O 1
ATOM 1546 N N . LYS A 1 185 ? -9.392 -10.701 24.376 1.00 59.88 185 LYS A N 1
ATOM 1547 C CA . LYS A 1 185 ? -8.764 -11.902 24.945 1.00 59.88 185 LYS A CA 1
ATOM 1548 C C . LYS A 1 185 ? -8.408 -12.951 23.891 1.00 59.88 185 LYS A C 1
ATOM 1550 O O . LYS A 1 185 ? -7.536 -13.770 24.151 1.00 59.88 185 LYS A O 1
ATOM 1555 N N . GLN A 1 186 ? -9.068 -12.944 22.731 1.00 57.94 186 GLN A N 1
ATOM 1556 C CA . GLN A 1 186 ? -8.747 -13.853 21.625 1.00 57.94 186 GLN A CA 1
ATOM 1557 C C . GLN A 1 186 ? -7.458 -13.468 20.889 1.00 57.94 186 GLN A C 1
ATOM 1559 O O . GLN A 1 186 ? -6.787 -14.352 20.375 1.00 57.94 186 GLN A O 1
ATOM 1564 N N . PHE A 1 187 ? -7.092 -12.183 20.881 1.00 54.47 187 PHE A N 1
ATOM 1565 C CA . PHE A 1 187 ? -5.877 -11.667 20.232 1.00 54.47 187 PHE A CA 1
ATOM 1566 C C . PHE A 1 187 ? -4.671 -11.558 21.185 1.00 54.47 187 PHE A C 1
ATOM 1568 O O . PHE A 1 187 ? -3.674 -10.925 20.848 1.00 54.47 187 PHE A O 1
ATOM 1575 N N . ASP A 1 188 ? -4.777 -12.123 22.391 1.00 48.56 188 ASP A N 1
ATOM 1576 C CA . ASP A 1 188 ? -3.741 -12.087 23.436 1.00 48.56 188 ASP A CA 1
ATOM 1577 C C . ASP A 1 188 ? -2.928 -13.398 23.533 1.00 48.56 188 ASP A C 1
ATOM 1579 O O . ASP A 1 188 ? -2.165 -13.571 24.486 1.00 48.56 188 ASP A O 1
ATOM 1583 N N . GLN A 1 189 ? -3.107 -14.325 22.581 1.00 38.50 189 GLN A N 1
ATOM 1584 C CA . GLN A 1 189 ? -2.346 -15.579 22.463 1.00 38.50 189 GLN A CA 1
ATOM 1585 C C . GLN A 1 189 ? -1.394 -15.564 21.273 1.00 38.50 189 GLN A C 1
ATOM 1587 O O . GLN A 1 189 ? -1.841 -15.169 20.175 1.00 38.50 189 GLN A O 1
#

pLDDT: mean 79.33, std 23.48, range [29.38, 98.62]

InterPro domains:
  IPR019382 Translation initiation factor 3 complex subunit L [PF10255] (123-186)
  IPR019382 Translation initiation factor 3 complex subunit L [PTHR13242] (30-188)

Foldseek 3Di:
DDDDDDDDDDDPDDPPDPDDDDDDDDDDPPDPPPPPDLLDADPLNLVLLLVLLVCQLVQVQVVVVCSLVPVLVVCCVPPVQAHFHRQLVNNCVSNVVPVLSSLVVLLSRLVSCVVRHPDDPVNLVVNLVSLVVNVCCVVVHPRSGDYHPVSVVVSVVVNVVSVVVVVVVVVPPPPDDPVVVVVVVVVPD

Secondary structure (DSSP, 8-state):
-------------------------------------TT---HHHHHHHHHHHHHHHTT-HHHHHHIIIIIIHHHHHHH-SSSPPPPHHHHGGGGTT-HHHHHHHHHHHHHHHHHHS---HHHHHHHHHHHHHHHHHHHHS-------HHHHHHHHHHHHHHHHHHHHHHH-GGG--HHHHHHHHHT--

Radius of gyration: 21.72 Å; chains: 1; bounding box: 51×68×49 Å

Organism: NCBI:txid210225

Sequence (189 aa):
RAEMAYESSGGYGRDYDDVYDDGVGIPSSQQDASSYDPSYVPDAVRTFVVILYRHIREKNVYEIHQMYEGSFQKLSERMFRETPWPAVEAIAPFVDNDHVFCLLYQEMWFRHLYARLSPTPRQRVDSWDNYCSLFQVVLHGVVNMQLPNQWLWDMIDEFIYQFQSFCQYRAKLKSKTEHEIALLKQFDQ